Protein AF-A0A7Y1UJP7-F1 (afdb_monomer_lite)

Radius of gyration: 29.58 Å; chains: 1; bounding box: 79×71×106 Å

Structure (mmCIF, N/CA/C/O backbone):
data_AF-A0A7Y1UJP7-F1
#
_entry.id   AF-A0A7Y1UJP7-F1
#
loop_
_atom_site.group_PDB
_atom_site.id
_atom_site.type_symbol
_atom_site.label_atom_id
_atom_site.label_alt_id
_atom_site.label_comp_id
_atom_site.label_asym_id
_atom_site.label_entity_id
_atom_site.label_seq_id
_atom_site.pdbx_PDB_ins_code
_atom_site.Cartn_x
_atom_site.Cartn_y
_atom_site.Cartn_z
_atom_site.occupancy
_atom_site.B_iso_or_equiv
_atom_site.auth_seq_id
_atom_site.auth_comp_id
_atom_site.auth_asym_id
_atom_site.auth_atom_id
_atom_site.pdbx_PDB_model_num
ATOM 1 N N . MET A 1 1 ? -57.298 -20.482 87.457 1.00 47.44 1 MET A N 1
ATOM 2 C CA . MET A 1 1 ? -56.052 -20.797 86.712 1.00 47.44 1 MET A CA 1
ATOM 3 C C . MET A 1 1 ? -56.418 -21.289 85.312 1.00 47.44 1 MET A C 1
ATOM 5 O O . MET A 1 1 ? -57.372 -22.046 85.228 1.00 47.44 1 MET A O 1
ATOM 9 N N . LYS A 1 2 ? -55.629 -20.909 84.285 1.00 45.62 2 LYS A N 1
ATOM 10 C CA . LYS A 1 2 ? -55.732 -21.174 82.818 1.00 45.62 2 LYS A CA 1
ATOM 11 C C . LYS A 1 2 ? -56.451 -20.065 82.027 1.00 45.62 2 LYS A C 1
ATOM 13 O O . LYS A 1 2 ? -57.668 -20.029 81.979 1.00 45.62 2 LYS A O 1
ATOM 18 N N . ARG A 1 3 ? -55.748 -18.970 81.706 1.00 45.75 3 ARG A N 1
ATOM 19 C CA . ARG A 1 3 ? -54.824 -18.682 80.570 1.00 45.75 3 ARG A CA 1
ATOM 20 C C . ARG A 1 3 ? -55.548 -18.384 79.247 1.00 45.75 3 ARG A C 1
ATOM 22 O O . ARG A 1 3 ? -55.911 -19.281 78.500 1.00 45.75 3 ARG A O 1
ATOM 29 N N . LEU A 1 4 ? -55.660 -17.077 79.009 1.00 48.53 4 LEU A N 1
ATOM 30 C CA . LEU A 1 4 ? -55.876 -16.376 77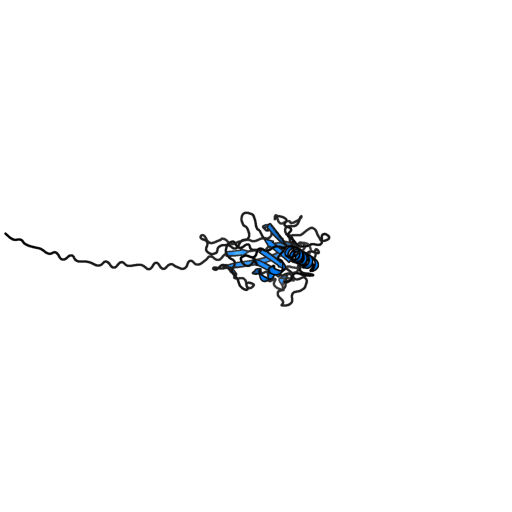.746 1.00 48.53 4 LEU A CA 1
ATOM 31 C C . LEU A 1 4 ? -54.774 -16.756 76.734 1.00 48.53 4 LEU A C 1
ATOM 33 O O . LEU A 1 4 ? -53.595 -16.726 77.094 1.00 48.53 4 LEU A O 1
ATOM 37 N N . VAL A 1 5 ? -55.130 -17.055 75.483 1.00 56.25 5 VAL A N 1
ATOM 38 C CA . VAL A 1 5 ? -54.179 -17.141 74.360 1.00 56.25 5 VAL A CA 1
ATOM 39 C C . VAL A 1 5 ? -54.688 -16.231 73.244 1.00 56.25 5 VAL A C 1
ATOM 41 O O . VAL A 1 5 ? -55.652 -16.555 72.559 1.00 56.25 5 VAL A O 1
ATOM 44 N N . LEU A 1 6 ? -54.046 -15.067 73.094 1.00 52.91 6 LEU A N 1
ATOM 45 C CA . LEU A 1 6 ? -54.154 -14.216 71.909 1.00 52.91 6 LEU A CA 1
ATOM 46 C C . LEU A 1 6 ? -53.260 -14.802 70.811 1.00 52.91 6 LEU A C 1
ATOM 48 O O . LEU A 1 6 ? -52.042 -14.843 70.973 1.00 52.91 6 LEU A O 1
ATOM 52 N N . SER A 1 7 ? -53.851 -15.190 69.683 1.00 63.91 7 SER A N 1
ATOM 53 C CA . SER A 1 7 ? -53.122 -15.452 68.440 1.00 63.91 7 SER A CA 1
ATOM 54 C C . SER A 1 7 ? -53.237 -14.220 67.541 1.00 63.91 7 SER A C 1
ATOM 56 O O . SER A 1 7 ? -54.323 -13.889 67.067 1.00 63.91 7 SER A O 1
ATOM 58 N N . ARG A 1 8 ? -52.127 -13.493 67.368 1.00 53.09 8 ARG A N 1
ATOM 59 C CA . ARG A 1 8 ? -51.998 -12.376 66.421 1.00 53.09 8 ARG A CA 1
ATOM 60 C C . ARG A 1 8 ? -51.698 -12.946 65.035 1.00 53.09 8 ARG A C 1
ATOM 62 O O . ARG A 1 8 ? -50.659 -13.574 64.849 1.00 53.09 8 ARG A O 1
ATOM 69 N N . ALA A 1 9 ? -52.579 -12.695 64.072 1.00 55.56 9 ALA A N 1
ATOM 70 C CA . ALA A 1 9 ? -52.302 -12.928 62.660 1.00 55.56 9 ALA A CA 1
ATOM 71 C C . ALA A 1 9 ? -51.263 -11.902 62.171 1.00 55.56 9 ALA A C 1
ATOM 73 O O . ALA A 1 9 ? -51.465 -10.695 62.298 1.00 55.56 9 ALA A O 1
ATOM 74 N N . ILE A 1 10 ? -50.128 -12.393 61.671 1.00 57.88 10 ILE A N 1
ATOM 75 C CA . ILE A 1 10 ? -49.069 -11.589 61.055 1.00 57.88 10 ILE A CA 1
ATOM 76 C C . ILE A 1 10 ? -49.454 -11.372 59.591 1.00 57.88 10 ILE A C 1
ATOM 78 O O . ILE A 1 10 ? -49.478 -12.313 58.799 1.00 57.88 10 ILE A O 1
ATOM 82 N N . ASP A 1 11 ? -49.768 -10.124 59.266 1.00 54.69 11 ASP A N 1
ATOM 83 C CA . ASP A 1 11 ? -50.143 -9.638 57.942 1.00 54.69 11 ASP A CA 1
ATOM 84 C C . ASP A 1 11 ? -48.894 -9.604 57.035 1.00 54.69 11 ASP A C 1
ATOM 86 O O . ASP A 1 11 ? -48.018 -8.747 57.175 1.00 54.69 11 ASP A O 1
ATOM 90 N N . ARG A 1 12 ? -48.751 -10.599 56.148 1.00 52.25 12 ARG A N 1
ATOM 91 C CA . ARG A 1 12 ? -47.638 -10.700 55.187 1.00 52.25 12 ARG A CA 1
ATOM 92 C C . ARG A 1 12 ? -47.948 -9.850 53.957 1.00 52.25 12 ARG A C 1
ATOM 94 O O . ARG A 1 12 ? -48.442 -10.350 52.952 1.00 52.25 12 ARG A O 1
ATOM 101 N N . ARG A 1 13 ? -47.636 -8.556 54.029 1.00 54.50 13 ARG A N 1
ATOM 102 C CA . ARG A 1 13 ? -47.626 -7.675 52.854 1.00 54.50 13 ARG A CA 1
ATOM 103 C C . ARG A 1 13 ? -46.445 -8.051 51.955 1.00 54.50 13 ARG A C 1
ATOM 105 O O . ARG A 1 13 ? -45.301 -7.718 52.252 1.00 54.50 13 ARG A O 1
ATOM 112 N N . CYS A 1 14 ? -46.729 -8.778 50.877 1.00 50.34 14 CYS A N 1
ATOM 113 C CA . CYS A 1 14 ? -45.799 -9.021 49.779 1.00 50.34 14 CYS A CA 1
ATOM 114 C C . CYS A 1 14 ? -45.450 -7.687 49.100 1.00 50.34 14 CYS A C 1
ATOM 116 O O . CYS A 1 14 ? -46.285 -7.099 48.419 1.00 50.34 14 CYS A O 1
ATOM 118 N N . LEU A 1 15 ? -44.221 -7.210 49.298 1.00 55.16 15 LEU A N 1
ATOM 119 C CA . LEU A 1 15 ? -43.614 -6.164 48.475 1.00 55.16 15 LEU A CA 1
ATOM 120 C C . LEU A 1 15 ? -43.290 -6.765 47.095 1.00 55.16 15 LEU A C 1
ATOM 122 O O . LEU A 1 15 ? -42.521 -7.727 47.043 1.00 55.16 15 LEU A O 1
ATOM 126 N N . PRO A 1 16 ? -43.844 -6.249 45.984 1.00 56.53 16 PRO A N 1
ATOM 127 C CA . PRO A 1 16 ? -43.398 -6.646 44.659 1.00 56.53 16 PRO A CA 1
ATOM 128 C C . PRO A 1 16 ? -42.015 -6.032 44.419 1.00 56.53 16 PRO A C 1
ATOM 130 O O . PRO A 1 16 ? -41.865 -4.812 44.355 1.00 56.53 16 PRO A O 1
ATOM 133 N N . LEU A 1 17 ? -40.993 -6.885 44.325 1.00 55.03 17 LEU A N 1
ATOM 134 C CA . LEU A 1 17 ? -39.671 -6.504 43.838 1.00 55.03 17 LEU A CA 1
ATOM 135 C C . LEU A 1 17 ? -39.835 -6.093 42.368 1.00 55.03 17 LEU A C 1
ATOM 137 O O . LEU A 1 17 ? -39.998 -6.938 41.489 1.00 55.03 17 LEU A O 1
ATOM 141 N N . LEU A 1 18 ? -39.865 -4.787 42.115 1.00 54.28 18 LEU A N 1
ATOM 142 C CA . LEU A 1 18 ? -39.879 -4.225 40.773 1.00 54.28 18 LEU A CA 1
ATOM 143 C C . LEU A 1 18 ? -38.471 -4.417 40.185 1.00 54.28 18 LEU A C 1
ATOM 145 O O . LEU A 1 18 ? -37.574 -3.609 40.413 1.00 54.28 18 LEU A O 1
ATOM 149 N N . ALA A 1 19 ? -38.246 -5.535 39.497 1.00 56.66 19 ALA A N 1
ATOM 150 C CA . ALA A 1 19 ? -37.040 -5.736 38.707 1.00 56.66 19 ALA A CA 1
ATOM 151 C C . ALA A 1 19 ? -37.122 -4.807 37.488 1.00 56.66 19 ALA A C 1
ATOM 153 O O . ALA A 1 19 ? -37.849 -5.097 36.541 1.00 56.66 19 ALA A O 1
ATOM 154 N N . LEU A 1 20 ? -36.428 -3.665 37.532 1.00 57.72 20 LEU A N 1
ATOM 155 C CA . LEU A 1 20 ? -36.172 -2.880 36.327 1.00 57.72 20 LEU A CA 1
ATOM 156 C C . LEU A 1 20 ? -35.289 -3.733 35.403 1.00 57.72 20 LEU A C 1
ATOM 158 O O . LEU A 1 20 ? -34.167 -4.058 35.801 1.00 57.72 20 LEU A O 1
ATOM 162 N N . PRO A 1 21 ? -35.740 -4.095 34.190 1.00 61.66 21 PRO A N 1
ATOM 163 C CA . PRO A 1 21 ? -34.826 -4.604 33.188 1.00 61.66 21 PRO A CA 1
ATOM 164 C C . PRO A 1 21 ? -33.897 -3.447 32.822 1.00 61.66 21 PRO A C 1
ATOM 166 O O . PRO A 1 21 ? -34.318 -2.462 32.216 1.00 61.66 21 PRO A O 1
ATOM 169 N N . LEU A 1 22 ? -32.638 -3.537 33.250 1.00 58.62 22 LEU A N 1
ATOM 170 C CA . LEU A 1 22 ? -31.572 -2.706 32.715 1.00 58.62 22 LEU A CA 1
ATOM 171 C C . LEU A 1 22 ? -31.491 -3.060 31.224 1.00 58.62 22 LEU A C 1
ATOM 173 O O . LEU A 1 22 ? -30.965 -4.114 30.865 1.00 58.62 22 LEU A O 1
ATOM 177 N N . LEU A 1 23 ? -32.096 -2.243 30.359 1.00 57.31 23 LEU A N 1
ATOM 178 C CA . LEU A 1 23 ? -31.841 -2.327 28.928 1.00 57.31 23 LEU A CA 1
ATOM 179 C C . LEU A 1 23 ? -30.369 -1.969 28.739 1.00 57.31 23 LEU A C 1
ATOM 181 O O . LEU A 1 23 ? -29.998 -0.798 28.798 1.00 57.31 23 LEU A O 1
ATOM 185 N N . ALA A 1 24 ? -29.530 -2.987 28.567 1.00 61.16 24 ALA A N 1
ATOM 186 C CA . ALA A 1 24 ? -28.207 -2.806 28.007 1.00 61.16 24 ALA A CA 1
ATOM 187 C C . ALA A 1 24 ? -28.417 -2.271 26.588 1.00 61.16 24 ALA A C 1
ATOM 189 O O . ALA A 1 24 ? -28.829 -3.012 25.694 1.00 61.16 24 ALA A O 1
ATOM 190 N N . ALA A 1 25 ? -28.229 -0.964 26.405 1.00 58.31 25 ALA A N 1
ATOM 191 C CA . ALA A 1 25 ? -28.081 -0.418 25.069 1.00 58.31 25 ALA A CA 1
ATOM 192 C C . ALA A 1 25 ? -26.882 -1.134 24.423 1.00 58.31 25 ALA A C 1
ATOM 194 O O . ALA A 1 25 ? -25.867 -1.315 25.108 1.00 58.31 25 ALA A O 1
ATOM 195 N N . PRO A 1 26 ? -26.990 -1.594 23.165 1.00 60.97 26 PRO A N 1
ATOM 196 C CA . PRO A 1 26 ? -25.829 -2.116 22.465 1.00 60.97 26 PRO A CA 1
ATOM 197 C C . PRO A 1 26 ? -24.759 -1.023 22.472 1.00 60.97 26 PRO A C 1
ATOM 199 O O . PRO A 1 26 ? -25.057 0.137 22.183 1.00 60.97 26 PRO A O 1
ATOM 202 N N . ALA A 1 27 ? -23.539 -1.377 22.872 1.00 60.69 27 ALA A N 1
ATOM 203 C CA . ALA A 1 27 ? -22.402 -0.495 22.673 1.00 60.69 27 ALA A CA 1
ATOM 204 C C . ALA A 1 27 ? -22.264 -0.307 21.158 1.00 60.69 27 ALA A C 1
ATOM 206 O O . ALA A 1 27 ? -21.986 -1.273 20.455 1.00 60.69 27 ALA A O 1
ATOM 207 N N . SER A 1 28 ? -22.562 0.890 20.653 1.00 71.00 28 SER A N 1
ATOM 208 C CA . SER A 1 28 ? -22.239 1.244 19.273 1.00 71.00 28 SER A CA 1
ATOM 209 C C . SER A 1 28 ? -20.729 1.422 19.190 1.00 71.00 28 SER A C 1
ATOM 211 O O . SER A 1 28 ? -20.188 2.202 19.983 1.00 71.00 28 SER A O 1
ATOM 213 N N . GLY A 1 29 ? -20.058 0.721 18.276 1.00 77.56 29 GLY A N 1
ATOM 214 C CA . GLY A 1 29 ? -18.658 1.008 17.988 1.00 77.56 29 GLY A CA 1
ATOM 215 C C . GLY A 1 29 ? -18.496 2.435 17.466 1.00 77.56 29 GLY A C 1
ATOM 216 O O . GLY A 1 29 ? -19.428 3.040 16.926 1.00 77.56 29 GLY A O 1
ATOM 217 N N . ALA A 1 30 ? -17.319 3.000 17.694 1.00 88.69 30 ALA A N 1
ATOM 218 C CA . ALA A 1 30 ? -16.910 4.259 17.102 1.00 88.69 30 ALA A CA 1
ATOM 219 C C . ALA A 1 30 ? -16.557 4.063 15.623 1.00 88.69 30 ALA A C 1
ATOM 221 O O . ALA A 1 30 ? -16.183 2.976 15.197 1.00 88.69 30 ALA A O 1
ATOM 222 N N . THR A 1 31 ? -16.631 5.136 14.851 1.00 92.12 31 THR A N 1
ATOM 223 C CA . THR A 1 31 ? -16.069 5.198 13.501 1.00 92.12 31 THR A CA 1
ATOM 224 C C . THR A 1 31 ? -14.799 6.038 13.540 1.00 92.12 31 THR A C 1
ATOM 226 O O . THR A 1 31 ? -14.717 6.982 14.331 1.00 92.12 31 THR A O 1
ATOM 229 N N . VAL A 1 32 ? -13.813 5.712 12.709 1.00 94.44 32 VAL A N 1
ATOM 230 C CA . VAL A 1 32 ? -12.530 6.427 12.670 1.00 94.44 32 VAL A CA 1
ATOM 231 C C . VAL A 1 32 ? -12.201 6.819 11.241 1.00 94.44 32 VAL A C 1
ATOM 233 O O . VAL A 1 32 ? -12.072 5.951 10.389 1.00 94.44 32 VAL A O 1
ATOM 236 N N . GLU A 1 33 ? -12.032 8.111 10.994 1.00 94.56 33 GLU A N 1
ATOM 237 C CA . GLU A 1 33 ? -11.523 8.631 9.723 1.00 94.56 33 GLU A CA 1
ATOM 238 C C . GLU A 1 33 ? -10.015 8.372 9.610 1.00 94.56 33 GLU A C 1
ATOM 240 O O . GLU A 1 33 ? -9.266 8.563 10.579 1.00 94.56 33 GLU A O 1
ATOM 245 N N . ILE A 1 34 ? -9.590 7.890 8.445 1.00 93.94 34 ILE A N 1
ATOM 246 C CA . ILE A 1 34 ? -8.194 7.633 8.107 1.00 93.94 34 ILE A CA 1
ATOM 247 C C . ILE A 1 34 ? -7.866 8.428 6.847 1.00 93.94 34 ILE A C 1
ATOM 249 O O . ILE A 1 34 ? -8.310 8.079 5.753 1.00 93.94 34 ILE A O 1
ATOM 253 N N . ASP A 1 35 ? -7.046 9.457 7.020 1.00 90.88 35 ASP A N 1
ATOM 254 C CA . ASP A 1 35 ? -6.456 10.240 5.943 1.00 90.88 35 ASP A CA 1
ATOM 255 C C . ASP A 1 35 ? -5.087 9.648 5.610 1.00 90.88 35 ASP A C 1
ATOM 257 O O . ASP A 1 35 ? -4.242 9.513 6.490 1.00 90.88 35 ASP A O 1
ATOM 261 N N . TRP A 1 36 ? -4.845 9.263 4.360 1.00 86.62 36 TRP A N 1
ATOM 262 C CA . TRP A 1 36 ? -3.570 8.649 3.937 1.00 86.62 36 TRP A CA 1
ATOM 263 C C . TRP A 1 36 ? -3.002 9.266 2.655 1.00 86.62 36 TRP A C 1
ATOM 265 O O . TRP A 1 36 ? -2.045 8.767 2.055 1.00 86.62 36 TRP A O 1
ATOM 275 N N . GLY A 1 37 ? -3.614 10.369 2.226 1.00 72.88 37 GLY A N 1
ATOM 276 C CA . GLY A 1 37 ? -3.116 11.185 1.138 1.00 72.88 37 GLY A CA 1
ATOM 277 C C . GLY A 1 37 ? -1.717 11.724 1.409 1.00 72.88 37 GLY A C 1
ATOM 278 O O . GLY A 1 37 ? -1.327 11.945 2.545 1.00 72.88 37 GLY A O 1
ATOM 279 N N . THR A 1 38 ? -0.951 11.990 0.358 1.00 70.81 38 THR A N 1
ATOM 280 C CA . THR A 1 38 ? 0.305 12.723 0.486 1.00 70.81 38 THR A CA 1
ATOM 281 C C . THR A 1 38 ? 0.506 13.676 -0.679 1.00 70.81 38 THR A C 1
ATOM 283 O O . THR A 1 38 ? 0.159 13.375 -1.821 1.00 70.81 38 THR A O 1
ATOM 286 N N . SER A 1 39 ? 1.067 14.850 -0.387 1.00 67.25 39 SER A N 1
ATOM 287 C CA . SER A 1 39 ? 1.524 15.808 -1.392 1.00 67.25 39 SER A CA 1
ATOM 288 C C . SER A 1 39 ? 3.008 15.608 -1.682 1.00 67.25 39 SER A C 1
ATOM 290 O O . SER A 1 39 ? 3.827 15.585 -0.763 1.00 67.25 39 SER A O 1
ATOM 292 N N . PHE A 1 40 ? 3.371 15.534 -2.954 1.00 66.56 40 PHE A N 1
ATOM 293 C CA . PHE A 1 40 ? 4.732 15.313 -3.423 1.00 66.56 40 PHE A CA 1
ATOM 294 C C . PHE A 1 40 ? 4.975 16.028 -4.752 1.00 66.56 40 PHE A C 1
ATOM 296 O O . PHE A 1 40 ? 4.071 16.525 -5.413 1.00 66.56 40 PHE A O 1
ATOM 303 N N . VAL A 1 41 ? 6.236 16.084 -5.164 1.00 64.12 41 VAL A N 1
ATOM 304 C CA . VAL A 1 41 ? 6.590 16.528 -6.516 1.00 64.12 41 VAL A CA 1
ATOM 305 C C . VAL A 1 41 ? 6.550 15.302 -7.424 1.00 64.12 41 VAL A C 1
ATOM 307 O O . VAL A 1 41 ? 7.259 14.331 -7.150 1.00 64.12 41 VAL A O 1
ATOM 310 N N . LEU A 1 42 ? 5.729 15.334 -8.479 1.00 63.72 42 LEU A N 1
ATOM 311 C CA . LEU A 1 42 ? 5.487 14.196 -9.387 1.00 63.72 42 LEU A CA 1
ATOM 312 C C . LEU A 1 42 ? 6.761 13.567 -9.926 1.00 63.72 42 LEU A C 1
ATOM 314 O O . LEU A 1 42 ? 6.902 12.350 -9.958 1.00 63.72 42 LEU A O 1
ATOM 318 N N . GLU A 1 43 ? 7.717 14.416 -10.293 1.00 68.81 43 GLU A N 1
ATOM 319 C CA . GLU A 1 43 ? 9.001 14.021 -10.875 1.00 68.81 43 GLU A CA 1
ATOM 320 C C . GLU A 1 43 ? 9.847 13.145 -9.939 1.00 68.81 43 GLU A C 1
ATOM 322 O O . GLU A 1 43 ? 10.868 12.602 -10.349 1.00 68.81 43 GLU A O 1
ATOM 327 N N . ARG A 1 44 ? 9.431 13.007 -8.675 1.00 76.50 44 ARG A N 1
ATOM 328 C CA . ARG A 1 44 ? 10.117 12.248 -7.629 1.00 76.50 44 ARG A CA 1
ATOM 329 C C . ARG A 1 44 ? 9.336 11.006 -7.197 1.00 76.50 44 ARG A C 1
ATOM 331 O O . ARG A 1 44 ? 9.774 10.315 -6.281 1.00 76.50 44 ARG A O 1
ATOM 338 N N . VAL A 1 45 ? 8.204 10.711 -7.834 1.00 83.19 45 VAL A N 1
ATOM 339 C CA . VAL A 1 45 ? 7.480 9.442 -7.703 1.00 83.19 45 VAL A CA 1
ATOM 340 C C . VAL A 1 45 ? 7.701 8.660 -8.989 1.00 83.19 45 VAL A C 1
ATOM 342 O O . VAL A 1 45 ? 7.043 8.875 -10.007 1.00 83.19 45 VAL A O 1
ATOM 345 N N . ILE A 1 46 ? 8.722 7.809 -8.949 1.00 85.50 46 ILE A N 1
ATOM 346 C CA . ILE A 1 46 ? 9.356 7.258 -10.145 1.00 85.50 46 ILE A CA 1
ATOM 347 C C . ILE A 1 46 ? 9.309 5.735 -10.187 1.00 85.50 46 ILE A C 1
ATOM 349 O O . ILE A 1 46 ? 9.195 5.046 -9.172 1.00 85.50 46 ILE A O 1
ATOM 353 N N . GLN A 1 47 ? 9.455 5.211 -11.393 1.00 89.25 47 GLN A N 1
ATOM 354 C CA . GLN A 1 47 ? 9.627 3.802 -11.667 1.00 89.25 47 GLN A CA 1
ATOM 355 C C . GLN A 1 47 ? 11.082 3.363 -11.450 1.00 89.25 47 GLN A C 1
ATOM 357 O O . GLN A 1 47 ? 11.987 4.180 -11.220 1.00 89.25 47 GLN A O 1
ATOM 362 N N . SER A 1 48 ? 11.342 2.058 -11.558 1.00 87.81 48 SER A N 1
ATOM 363 C CA . SER A 1 48 ? 12.695 1.513 -11.412 1.00 87.81 48 SER A CA 1
ATOM 364 C C . SER A 1 48 ? 1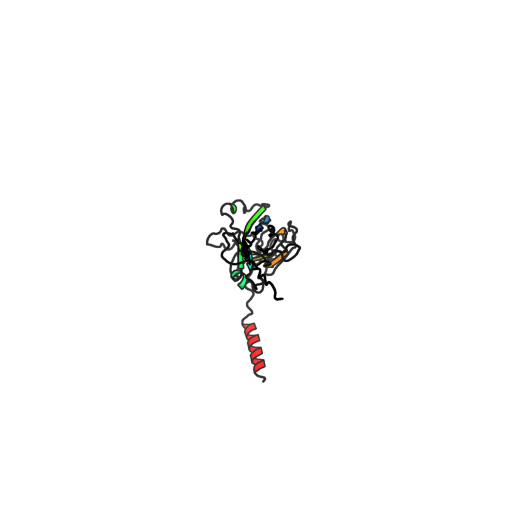3.701 2.064 -12.433 1.00 87.81 48 SER A C 1
ATOM 366 O O . SER A 1 48 ? 14.891 2.119 -12.114 1.00 87.81 48 SER A O 1
ATOM 368 N N . ASP A 1 49 ? 13.246 2.528 -13.600 1.00 85.56 49 ASP A N 1
ATOM 369 C CA . ASP A 1 49 ? 14.053 3.133 -14.670 1.00 85.56 49 ASP A CA 1
ATOM 370 C C . ASP A 1 49 ? 14.182 4.667 -14.574 1.00 85.56 49 ASP A C 1
ATOM 372 O O . ASP A 1 49 ? 14.930 5.277 -15.339 1.00 85.56 49 ASP A O 1
ATOM 376 N N . GLY A 1 50 ? 13.492 5.298 -13.617 1.00 82.88 50 GLY A N 1
ATOM 377 C CA . GLY A 1 50 ? 13.492 6.749 -13.438 1.00 82.88 50 GLY A CA 1
ATOM 378 C C . GLY A 1 50 ? 12.377 7.512 -14.139 1.00 82.88 50 GLY A C 1
ATOM 379 O O . GLY A 1 50 ? 12.301 8.727 -13.971 1.00 82.88 50 GLY A O 1
ATOM 380 N N . SER A 1 51 ? 11.531 6.844 -14.921 1.00 83.69 51 SER A N 1
ATOM 381 C CA . SER A 1 51 ? 10.331 7.468 -15.479 1.00 83.69 51 SER A CA 1
ATOM 382 C C . SER A 1 51 ? 9.313 7.774 -14.377 1.00 83.69 51 SER A C 1
ATOM 384 O O . SER A 1 51 ? 9.313 7.129 -13.334 1.00 83.69 51 SER A O 1
ATOM 386 N N . ALA A 1 52 ? 8.448 8.767 -14.575 1.00 82.12 52 ALA A N 1
ATOM 387 C CA . ALA A 1 52 ? 7.375 9.041 -13.622 1.00 82.12 52 ALA A CA 1
ATOM 388 C C . ALA A 1 52 ? 6.342 7.898 -13.618 1.00 82.12 52 ALA A C 1
ATOM 390 O O . ALA A 1 52 ? 6.100 7.251 -14.642 1.00 82.12 52 ALA A O 1
ATOM 391 N N . ILE A 1 53 ? 5.727 7.658 -12.464 1.00 81.81 53 ILE A N 1
ATOM 392 C CA . ILE A 1 53 ? 4.542 6.800 -12.349 1.00 81.81 53 ILE A CA 1
ATOM 393 C C . ILE A 1 53 ? 3.338 7.539 -12.939 1.00 81.81 53 ILE A C 1
ATOM 395 O O . ILE A 1 53 ? 3.188 8.732 -12.709 1.00 81.81 53 ILE A O 1
ATOM 399 N N . THR A 1 54 ? 2.464 6.846 -13.666 1.00 81.25 54 THR A N 1
ATOM 400 C CA . THR A 1 54 ? 1.155 7.375 -14.080 1.00 81.25 54 THR A CA 1
ATOM 401 C C . THR A 1 54 ? 0.067 6.642 -13.291 1.00 81.25 54 THR A C 1
ATOM 403 O O . THR A 1 54 ? 0.117 5.416 -13.250 1.00 81.25 54 THR A O 1
ATOM 406 N N . PRO A 1 55 ? -0.885 7.314 -12.622 1.00 79.50 55 PRO A N 1
ATOM 407 C CA . PRO A 1 55 ? -1.981 6.639 -11.938 1.00 79.50 55 PRO A CA 1
ATOM 408 C C . PRO A 1 55 ? -2.892 5.927 -12.931 1.00 79.50 55 PRO A C 1
ATOM 410 O O . PRO A 1 55 ? -3.041 6.358 -14.071 1.00 79.50 55 PRO A O 1
ATOM 413 N N . TYR A 1 56 ? -3.500 4.844 -12.476 1.00 81.88 56 TYR A N 1
ATOM 414 C CA . TYR A 1 56 ? -4.564 4.157 -13.192 1.00 81.88 56 TYR A CA 1
ATOM 415 C C . TYR A 1 56 ? -5.835 5.023 -13.226 1.00 81.88 56 TYR A C 1
ATOM 417 O O . TYR A 1 56 ? -6.223 5.585 -12.202 1.00 81.88 56 TYR A O 1
ATOM 425 N N . ASP A 1 57 ? -6.457 5.141 -14.401 1.00 74.19 57 ASP A N 1
ATOM 426 C CA . ASP A 1 57 ? -7.616 6.011 -14.667 1.00 74.19 57 ASP A CA 1
ATOM 427 C C . ASP A 1 57 ? -8.973 5.357 -14.342 1.00 74.19 57 ASP A C 1
ATOM 429 O O . ASP A 1 57 ? -10.015 6.012 -14.384 1.00 74.19 57 ASP A O 1
ATOM 433 N N . GLY A 1 58 ? -8.968 4.071 -13.985 1.00 71.94 58 GLY A N 1
ATOM 434 C CA . GLY A 1 58 ? -10.174 3.317 -13.657 1.00 71.94 58 GLY A CA 1
ATOM 435 C C . GLY A 1 58 ? -10.879 2.669 -14.853 1.00 71.94 58 GLY A C 1
ATOM 436 O O . GLY A 1 58 ? -11.927 2.059 -14.640 1.00 71.94 58 GLY A O 1
ATOM 437 N N . ASP A 1 59 ? -10.349 2.746 -16.083 1.00 69.44 59 ASP A N 1
ATOM 438 C CA . ASP A 1 59 ? -10.902 2.001 -17.227 1.00 69.44 59 ASP A CA 1
ATOM 439 C C . ASP A 1 59 ? -10.533 0.510 -17.147 1.00 69.44 59 ASP A C 1
ATOM 441 O O . ASP A 1 59 ? -9.458 0.137 -16.687 1.00 69.44 59 ASP A O 1
ATOM 445 N N . ASP A 1 60 ? -11.377 -0.384 -17.665 1.00 65.50 60 ASP A N 1
ATOM 446 C CA . ASP A 1 60 ? -11.211 -1.849 -17.623 1.00 65.50 60 ASP A CA 1
ATOM 447 C C . ASP A 1 60 ? -9.893 -2.351 -18.269 1.00 65.50 60 ASP A C 1
ATOM 449 O O . ASP A 1 60 ? -9.567 -3.543 -18.208 1.00 65.50 60 ASP A O 1
ATOM 453 N N . THR A 1 61 ? -9.117 -1.464 -18.904 1.00 72.38 61 THR A N 1
ATOM 454 C CA . THR A 1 61 ? -7.838 -1.769 -19.545 1.00 72.38 61 THR A CA 1
ATOM 455 C C . THR A 1 61 ? -6.673 -1.133 -18.796 1.00 72.38 61 THR A C 1
ATOM 457 O O . THR A 1 61 ? -6.391 0.044 -18.950 1.00 72.38 61 THR A O 1
ATOM 460 N N . TRP A 1 62 ? -5.914 -1.952 -18.070 1.00 72.12 62 TRP A N 1
ATOM 461 C CA . TRP A 1 62 ? -4.686 -1.512 -17.414 1.00 72.12 62 TRP A CA 1
ATOM 462 C C . TRP A 1 62 ? -3.561 -1.256 -18.429 1.00 72.12 62 TRP A C 1
ATOM 464 O O . TRP A 1 62 ? -3.018 -2.193 -19.034 1.00 72.12 62 TRP A O 1
ATOM 474 N N . GLY A 1 63 ? -3.188 0.007 -18.616 1.00 75.44 63 GLY A N 1
ATOM 475 C CA . GLY A 1 63 ? -2.005 0.404 -19.364 1.00 75.44 63 GLY A CA 1
ATOM 476 C C . GLY A 1 63 ? -0.717 -0.111 -18.714 1.00 75.44 63 GLY A C 1
ATOM 477 O O . GLY A 1 63 ? -0.590 -0.207 -17.498 1.00 75.44 63 GLY A O 1
ATOM 478 N N . ALA A 1 64 ? 0.300 -0.425 -19.524 1.00 70.56 64 ALA A N 1
ATOM 479 C CA . ALA A 1 64 ? 1.557 -0.999 -19.021 1.00 70.56 64 ALA A CA 1
ATOM 480 C C . ALA A 1 64 ? 2.339 -0.081 -18.052 1.00 70.56 64 ALA A C 1
ATOM 482 O O . ALA A 1 64 ? 3.203 -0.577 -17.326 1.00 70.56 64 ALA A O 1
ATOM 483 N N . ASN A 1 65 ? 2.036 1.221 -18.056 1.00 75.25 65 ASN A N 1
ATOM 484 C CA . ASN A 1 65 ? 2.696 2.257 -17.256 1.00 75.25 65 ASN A CA 1
ATOM 485 C C . ASN A 1 65 ? 1.746 2.921 -16.245 1.00 75.25 65 ASN A C 1
ATOM 487 O O . ASN A 1 65 ? 2.111 3.925 -15.638 1.00 75.25 65 ASN A O 1
ATOM 491 N N . GLU A 1 66 ? 0.535 2.390 -16.095 1.00 86.50 66 GLU A N 1
ATOM 492 C CA . GLU A 1 66 ? -0.452 2.881 -15.138 1.00 86.50 66 GLU A CA 1
ATOM 493 C C . GLU A 1 66 ? -0.312 2.133 -13.819 1.00 86.50 66 GLU A C 1
ATOM 495 O O . GLU A 1 66 ? -0.022 0.939 -13.804 1.00 86.50 66 GLU A O 1
ATOM 500 N N . PHE A 1 67 ? -0.529 2.810 -12.700 1.00 88.81 67 PHE A N 1
ATOM 501 C CA . PHE A 1 67 ? -0.331 2.251 -11.374 1.00 88.81 67 PHE A CA 1
ATOM 502 C C . PHE A 1 67 ? -1.582 2.415 -10.523 1.00 88.81 67 PHE A C 1
ATOM 504 O O . PHE A 1 67 ? -2.104 3.517 -10.359 1.00 88.81 67 PHE A O 1
ATOM 511 N N . LYS A 1 68 ? -2.017 1.308 -9.924 1.00 89.62 68 LYS A N 1
ATOM 512 C CA . LYS A 1 68 ? -2.987 1.324 -8.831 1.00 89.62 68 LYS A CA 1
ATOM 513 C C . LYS A 1 68 ? -2.276 1.776 -7.568 1.00 89.62 68 LYS A C 1
ATOM 515 O O . LYS A 1 68 ? -1.173 1.296 -7.300 1.00 89.62 68 LYS A O 1
ATOM 520 N N . ILE A 1 69 ? -2.904 2.672 -6.815 1.00 90.19 69 ILE A N 1
ATOM 521 C CA . ILE A 1 69 ? -2.417 3.162 -5.526 1.00 90.19 69 ILE A CA 1
ATOM 522 C C . ILE A 1 69 ? -3.515 2.867 -4.509 1.00 90.19 69 ILE A C 1
ATOM 524 O O . ILE A 1 69 ? -4.596 3.450 -4.564 1.00 90.19 69 ILE A O 1
ATOM 528 N N . GLU A 1 70 ? -3.242 1.931 -3.610 1.00 92.94 70 GLU A N 1
ATOM 529 C CA . GLU A 1 70 ? -4.233 1.400 -2.677 1.00 92.94 70 GLU A CA 1
ATOM 530 C C . GLU A 1 70 ? -3.689 1.442 -1.247 1.00 92.94 70 GLU A C 1
ATOM 532 O O . GLU A 1 70 ? -2.530 1.094 -1.004 1.00 92.94 70 GLU A O 1
ATOM 537 N N . LEU A 1 71 ? -4.545 1.807 -0.297 1.00 95.12 71 LEU A N 1
ATOM 538 C CA . LEU A 1 71 ? -4.343 1.596 1.130 1.00 95.12 71 LEU A CA 1
ATOM 539 C C . LEU A 1 71 ? -5.039 0.300 1.538 1.00 95.12 71 LEU A C 1
ATOM 541 O O . LEU A 1 71 ? -6.174 0.025 1.150 1.00 95.12 71 LEU A O 1
ATOM 545 N N . GLY A 1 72 ? -4.388 -0.496 2.374 1.00 96.56 72 GLY A N 1
ATOM 546 C CA . GLY A 1 72 ? -4.982 -1.748 2.815 1.00 96.56 72 GLY A CA 1
ATOM 547 C C . GLY A 1 72 ? -4.147 -2.497 3.831 1.00 96.56 72 GLY A C 1
ATOM 548 O O . GLY A 1 72 ? -3.251 -1.944 4.467 1.00 96.56 72 GLY A O 1
ATOM 549 N N . ALA A 1 73 ? -4.456 -3.779 3.977 1.00 97.81 73 ALA A N 1
ATOM 550 C CA . ALA A 1 73 ? -3.679 -4.722 4.767 1.00 97.81 73 ALA A CA 1
ATOM 551 C C . ALA A 1 73 ? -3.619 -6.081 4.077 1.00 97.81 73 ALA A C 1
ATOM 553 O O . ALA A 1 73 ? -4.423 -6.403 3.204 1.00 97.81 73 ALA A O 1
ATOM 554 N N . PHE A 1 74 ? -2.682 -6.910 4.521 1.00 97.69 74 PHE A N 1
ATOM 555 C CA . PHE A 1 74 ? -2.689 -8.319 4.162 1.00 97.69 74 PHE A CA 1
ATOM 556 C C . PHE A 1 74 ? -3.618 -9.117 5.074 1.00 97.69 74 PHE A C 1
ATOM 558 O O . PHE A 1 74 ? -3.812 -8.788 6.247 1.00 97.69 74 PHE A O 1
ATOM 565 N N . ALA A 1 75 ? -4.165 -10.203 4.530 1.00 95.94 75 ALA A N 1
ATOM 566 C CA . ALA A 1 75 ? -4.984 -11.153 5.261 1.00 95.94 75 ALA A CA 1
ATOM 567 C C . ALA A 1 75 ? -4.299 -11.623 6.556 1.00 95.94 75 ALA A C 1
ATOM 569 O O . ALA A 1 75 ? -3.079 -11.789 6.632 1.00 95.94 75 ALA A O 1
ATOM 570 N N . VAL A 1 76 ? -5.104 -11.885 7.587 1.00 93.62 76 VAL A N 1
ATOM 571 C CA . VAL A 1 76 ? -4.608 -12.297 8.907 1.00 93.62 76 VAL A CA 1
ATOM 572 C C . VAL A 1 76 ? -3.676 -13.509 8.796 1.00 93.62 76 VAL A C 1
ATOM 574 O O . VAL A 1 76 ? -4.048 -14.553 8.264 1.00 93.62 76 VAL A O 1
ATOM 577 N N . GLY A 1 77 ? -2.473 -13.378 9.361 1.00 94.06 77 GLY A N 1
ATOM 578 C CA . GLY A 1 77 ? -1.439 -14.416 9.335 1.00 94.06 77 GLY A CA 1
ATOM 579 C C . GLY A 1 77 ? -0.513 -14.362 8.117 1.00 94.06 77 GLY A C 1
ATOM 580 O O . GLY A 1 77 ? 0.433 -15.147 8.058 1.00 94.06 77 GLY A O 1
ATOM 581 N N . PHE A 1 78 ? -0.739 -13.436 7.183 1.00 96.94 78 PHE A N 1
ATOM 582 C CA . PHE A 1 78 ? 0.164 -13.161 6.075 1.00 96.94 78 PHE A CA 1
ATOM 583 C C . PHE A 1 78 ? 1.060 -11.962 6.405 1.00 96.94 78 PHE A C 1
ATOM 585 O O . PHE A 1 78 ? 0.580 -10.852 6.618 1.00 96.94 78 PHE A O 1
ATOM 592 N N . THR A 1 79 ? 2.374 -12.180 6.432 1.00 96.38 79 THR A N 1
ATOM 593 C CA . THR A 1 79 ? 3.363 -11.100 6.545 1.00 96.38 79 THR A CA 1
ATOM 594 C C . THR A 1 79 ? 4.024 -10.905 5.182 1.00 96.38 79 THR A C 1
ATOM 596 O O . THR A 1 79 ? 4.622 -11.862 4.670 1.00 96.38 79 THR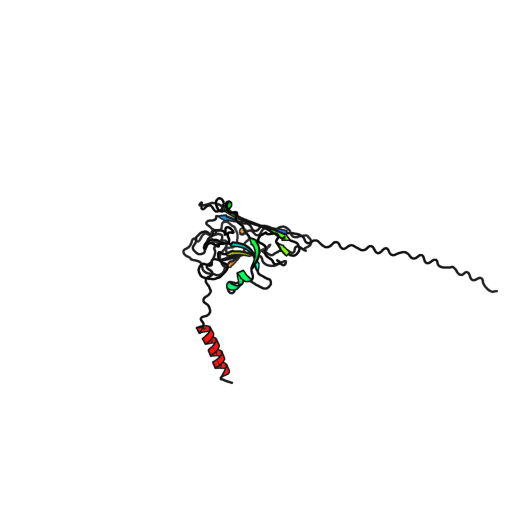 A O 1
ATOM 599 N N . PRO A 1 80 ? 3.925 -9.712 4.571 1.00 96.44 80 PRO A N 1
ATOM 600 C CA . PRO A 1 80 ? 4.529 -9.470 3.271 1.00 96.44 80 PRO A CA 1
ATOM 601 C C . PRO A 1 80 ? 6.053 -9.506 3.381 1.00 96.44 80 PRO A C 1
ATOM 603 O O . PRO A 1 80 ? 6.663 -8.868 4.235 1.00 96.44 80 PRO A O 1
ATOM 606 N N . THR A 1 81 ? 6.682 -10.271 2.499 1.00 94.00 81 THR A N 1
ATOM 607 C CA . THR A 1 81 ? 8.133 -10.329 2.334 1.00 94.00 81 THR A CA 1
ATOM 608 C C . THR A 1 81 ? 8.470 -10.425 0.852 1.00 94.00 81 THR A C 1
ATOM 610 O O . THR A 1 81 ? 7.664 -10.838 0.025 1.00 94.00 81 THR A O 1
ATOM 613 N N . VAL A 1 82 ? 9.709 -10.118 0.491 1.00 90.12 82 VAL A N 1
ATOM 614 C CA . VAL A 1 82 ? 10.179 -10.268 -0.897 1.00 90.12 82 VAL A CA 1
ATOM 615 C C . VAL A 1 82 ? 10.101 -11.732 -1.366 1.00 90.12 82 VAL A C 1
ATOM 617 O O . VAL A 1 82 ? 9.968 -12.006 -2.554 1.00 90.12 82 VAL A O 1
ATOM 620 N N . ALA A 1 83 ? 10.167 -12.691 -0.437 1.00 90.12 83 ALA A N 1
ATOM 621 C CA . ALA A 1 83 ? 10.136 -14.118 -0.743 1.00 90.12 83 ALA A CA 1
ATOM 622 C C . ALA A 1 83 ? 8.739 -14.649 -1.111 1.00 90.12 83 ALA A C 1
ATOM 624 O O . ALA A 1 83 ? 8.656 -15.742 -1.663 1.00 90.12 83 ALA A O 1
ATOM 625 N N . ASN A 1 84 ? 7.665 -13.911 -0.807 1.00 94.19 84 ASN A N 1
ATOM 626 C CA . ASN A 1 84 ? 6.282 -14.320 -1.081 1.00 94.19 84 ASN A CA 1
ATOM 627 C C . ASN A 1 84 ? 5.531 -13.327 -1.984 1.00 94.19 84 ASN A C 1
ATOM 629 O O . ASN A 1 84 ? 4.310 -13.250 -1.911 1.00 94.19 84 ASN A O 1
ATOM 633 N N . LEU A 1 85 ? 6.243 -12.584 -2.843 1.00 93.44 85 LEU A N 1
ATOM 634 C CA . LEU A 1 85 ? 5.651 -11.584 -3.747 1.00 93.44 85 LEU A CA 1
ATOM 635 C C . LEU A 1 85 ? 4.514 -12.134 -4.613 1.00 93.44 85 LEU A C 1
ATOM 637 O O . LEU A 1 85 ? 3.514 -11.455 -4.821 1.00 93.44 85 LEU A O 1
ATOM 641 N N . GLU A 1 86 ? 4.642 -13.373 -5.087 1.00 94.19 86 GLU A N 1
ATOM 642 C CA . GLU A 1 86 ? 3.627 -14.024 -5.927 1.00 94.19 86 GLU A CA 1
ATOM 643 C C . GLU A 1 86 ? 2.275 -14.181 -5.214 1.00 94.19 86 GLU A C 1
ATOM 645 O O . GLU A 1 86 ? 1.236 -14.221 -5.869 1.00 94.19 86 GLU A O 1
ATOM 650 N N . ASP A 1 87 ? 2.278 -14.199 -3.879 1.00 95.81 87 ASP A N 1
ATOM 651 C CA . ASP A 1 87 ? 1.082 -14.358 -3.058 1.00 95.81 87 ASP A CA 1
ATOM 652 C C . ASP A 1 87 ? 0.475 -13.018 -2.615 1.00 95.81 87 ASP A C 1
ATOM 654 O O . ASP A 1 87 ? -0.613 -13.010 -2.034 1.00 95.81 87 ASP A O 1
ATOM 658 N N . TRP A 1 88 ? 1.148 -11.883 -2.847 1.00 96.56 88 TRP A N 1
ATOM 659 C CA . TRP A 1 88 ? 0.735 -10.595 -2.275 1.00 96.56 88 TRP A CA 1
ATOM 660 C C . TRP A 1 88 ? -0.667 -10.195 -2.713 1.00 96.56 88 TRP A C 1
ATOM 662 O O . TRP A 1 88 ? -1.522 -9.964 -1.867 1.00 96.56 88 TRP A O 1
ATOM 672 N N . VAL A 1 89 ? -0.927 -10.174 -4.020 1.00 96.00 89 VAL A N 1
ATOM 673 C CA . VAL A 1 89 ? -2.221 -9.729 -4.561 1.00 96.00 89 VAL A CA 1
ATOM 674 C C . VAL A 1 89 ? -3.366 -10.633 -4.104 1.00 96.00 89 VAL A C 1
ATOM 676 O O . VAL A 1 89 ? -4.446 -10.145 -3.793 1.00 96.00 89 VAL A O 1
ATOM 679 N N . ALA A 1 90 ? -3.127 -11.940 -3.974 1.00 96.12 90 ALA A N 1
ATOM 680 C CA . ALA A 1 90 ? -4.135 -12.879 -3.480 1.00 96.12 90 ALA A CA 1
ATOM 681 C C . ALA A 1 90 ? -4.459 -12.702 -1.983 1.00 96.12 90 ALA A C 1
ATOM 683 O O . ALA A 1 90 ? -5.524 -13.127 -1.536 1.00 96.12 90 ALA A O 1
ATOM 684 N N . ASN A 1 91 ? -3.546 -12.105 -1.210 1.00 97.19 91 ASN A N 1
ATOM 685 C CA . ASN A 1 91 ? -3.711 -11.853 0.223 1.00 97.19 91 ASN A CA 1
ATOM 686 C C . ASN A 1 91 ? -3.987 -10.378 0.544 1.00 97.19 91 ASN A C 1
ATOM 688 O O . ASN A 1 91 ? -4.164 -10.049 1.716 1.00 97.19 91 ASN A O 1
ATOM 692 N N . TRP A 1 92 ? -4.011 -9.499 -0.455 1.00 97.62 92 TRP A N 1
ATOM 693 C CA . TRP A 1 92 ? -4.227 -8.070 -0.279 1.00 97.62 92 TRP A CA 1
ATOM 694 C C . TRP A 1 92 ? -5.711 -7.754 -0.076 1.00 97.62 92 TRP A C 1
ATOM 696 O O . TRP A 1 92 ? -6.570 -8.228 -0.820 1.00 97.62 92 TRP A O 1
ATOM 706 N N . GLN A 1 93 ? -6.012 -6.952 0.941 1.00 97.38 93 GLN A N 1
ATOM 707 C CA . GLN A 1 93 ? -7.348 -6.449 1.237 1.00 97.38 93 GLN A CA 1
ATOM 708 C C . GLN A 1 93 ? -7.328 -4.931 1.119 1.00 97.38 93 GLN A C 1
ATOM 710 O O . GLN A 1 93 ? -6.707 -4.249 1.936 1.00 97.38 93 GLN A O 1
ATOM 715 N N . VAL A 1 94 ? -8.015 -4.419 0.099 1.00 96.19 94 VAL A N 1
ATOM 716 C CA . VAL A 1 94 ? -8.150 -2.981 -0.149 1.00 96.19 94 VAL A CA 1
ATOM 717 C C . VAL A 1 94 ? -9.059 -2.378 0.918 1.00 96.19 94 VAL A C 1
ATOM 719 O O . VAL A 1 94 ? -10.202 -2.809 1.077 1.00 96.19 94 VAL A O 1
ATOM 722 N N . PHE A 1 95 ? -8.531 -1.416 1.670 1.00 96.00 95 PHE A N 1
ATOM 723 C CA . PHE A 1 95 ? -9.303 -0.566 2.576 1.00 96.00 95 PHE A CA 1
ATOM 724 C C . PHE A 1 95 ? -9.832 0.655 1.830 1.00 96.00 95 PHE A C 1
ATOM 726 O O . PHE A 1 95 ? -11.002 0.990 1.974 1.00 96.00 95 PHE A O 1
ATOM 733 N N . ASP A 1 96 ? -8.973 1.287 1.038 1.00 94.06 96 ASP A N 1
ATOM 734 C CA . ASP A 1 96 ? -9.292 2.453 0.224 1.00 94.06 96 ASP A CA 1
ATOM 735 C C . ASP A 1 96 ? -8.354 2.504 -0.988 1.00 94.06 96 ASP A C 1
ATOM 737 O O . ASP A 1 96 ? -7.266 1.919 -0.956 1.00 94.06 96 ASP A O 1
ATOM 741 N N . ALA A 1 97 ? -8.743 3.193 -2.053 1.00 89.56 97 ALA A N 1
ATOM 742 C CA . ALA A 1 97 ? -7.893 3.389 -3.217 1.00 89.56 97 ALA A CA 1
ATOM 743 C C . ALA A 1 97 ? -8.021 4.810 -3.753 1.00 89.56 97 ALA A C 1
ATOM 745 O O . ALA A 1 97 ? -9.006 5.508 -3.532 1.00 89.56 97 ALA A O 1
ATOM 746 N N . ILE A 1 98 ? -6.995 5.256 -4.471 1.00 81.12 98 ILE A N 1
ATOM 747 C CA . ILE A 1 98 ? -7.113 6.504 -5.213 1.00 81.12 98 ILE A CA 1
ATOM 748 C C . ILE A 1 98 ? -7.767 6.197 -6.543 1.00 81.12 98 ILE A C 1
ATOM 750 O O . ILE A 1 98 ? -7.156 5.597 -7.427 1.00 81.12 98 ILE A O 1
ATOM 754 N N . THR A 1 99 ? -8.980 6.702 -6.690 1.00 64.88 99 THR A N 1
ATOM 755 C CA . THR A 1 99 ? -9.605 6.877 -7.991 1.00 64.88 99 THR A CA 1
ATOM 756 C C . THR A 1 99 ? -9.292 8.298 -8.443 1.00 64.88 99 THR A C 1
ATOM 758 O O . THR A 1 99 ? -9.876 9.253 -7.931 1.00 64.88 99 THR A O 1
ATOM 761 N N . VAL A 1 100 ? -8.319 8.481 -9.343 1.00 57.66 100 VAL A N 1
ATOM 762 C CA . VAL A 1 100 ? -8.072 9.819 -9.903 1.00 57.66 100 VAL A CA 1
ATOM 763 C C . VAL A 1 100 ? -9.203 10.116 -10.887 1.00 57.66 100 VAL A C 1
ATOM 765 O O . VAL A 1 100 ? -9.374 9.353 -11.837 1.00 57.66 100 VAL A O 1
ATOM 768 N N . PRO A 1 101 ? -9.991 11.193 -10.713 1.00 46.94 101 PRO A N 1
ATOM 769 C CA . PRO A 1 101 ? -10.957 11.578 -11.724 1.00 46.94 101 PRO A CA 1
ATOM 770 C C . PRO A 1 101 ? -10.223 11.886 -13.030 1.00 46.94 101 PRO A C 1
ATOM 772 O O . PRO A 1 101 ? -9.265 12.657 -13.044 1.00 46.94 101 PRO A O 1
ATOM 775 N N . ASP A 1 102 ? -10.719 11.336 -14.132 1.00 43.97 102 ASP A N 1
ATOM 776 C CA . ASP A 1 102 ? -10.178 11.456 -15.495 1.00 43.97 102 ASP A CA 1
ATOM 777 C C . ASP A 1 102 ? -9.866 12.923 -15.914 1.00 43.97 102 ASP A C 1
ATOM 779 O O . ASP A 1 102 ? -8.959 13.205 -16.695 1.00 43.97 102 ASP A O 1
ATOM 783 N N . ALA A 1 103 ? -10.575 13.902 -15.332 1.00 42.16 103 ALA A N 1
ATOM 784 C CA . ALA A 1 103 ? -10.351 15.335 -15.556 1.00 42.16 103 ALA A CA 1
ATOM 785 C C . ALA A 1 103 ? -9.155 15.931 -14.779 1.00 42.16 103 ALA A C 1
ATOM 787 O O . ALA A 1 103 ? -8.549 16.889 -15.253 1.00 42.16 103 ALA A O 1
ATOM 788 N N . ASP A 1 104 ? -8.789 15.361 -13.628 1.00 45.47 104 ASP A N 1
ATOM 789 C CA . ASP A 1 104 ? -7.675 15.818 -12.785 1.00 45.47 104 ASP A CA 1
ATOM 790 C C . ASP A 1 104 ? -6.354 15.112 -13.132 1.00 45.47 104 ASP A C 1
ATOM 792 O O . ASP A 1 104 ? -5.283 15.611 -12.789 1.00 45.47 104 ASP A O 1
ATOM 796 N N . ILE A 1 105 ? -6.384 14.010 -13.896 1.00 48.84 105 ILE A N 1
ATOM 797 C CA . ILE A 1 105 ? -5.175 13.475 -14.551 1.00 48.84 105 ILE A CA 1
ATOM 798 C C . ILE A 1 105 ? -4.617 14.507 -15.550 1.00 48.84 105 ILE A C 1
ATOM 800 O O . ILE A 1 105 ? -3.402 14.631 -15.705 1.00 48.84 105 ILE A O 1
ATOM 804 N N . ALA A 1 106 ? -5.492 15.302 -16.179 1.00 40.59 106 ALA A N 1
ATOM 805 C CA . ALA A 1 106 ? -5.102 16.322 -17.149 1.00 40.59 106 ALA A CA 1
ATOM 806 C C . ALA A 1 106 ? -4.500 17.598 -16.519 1.00 40.59 106 ALA A C 1
ATOM 808 O O . ALA A 1 106 ? -3.613 18.188 -17.138 1.00 40.59 106 ALA A O 1
ATOM 809 N N . ASP A 1 107 ? -4.935 17.995 -15.313 1.00 40.44 107 ASP A N 1
ATOM 810 C CA . ASP A 1 107 ? -4.545 19.267 -14.664 1.00 40.44 107 ASP A CA 1
ATOM 811 C C . ASP A 1 107 ? -3.753 19.106 -13.340 1.00 40.44 107 ASP A C 1
ATOM 813 O O . ASP A 1 107 ? -3.085 20.045 -12.912 1.00 40.44 107 ASP A O 1
ATOM 817 N N . GLY A 1 108 ? -3.805 17.945 -12.674 1.00 40.28 108 GLY A N 1
ATOM 818 C CA . GLY A 1 108 ? -3.089 17.643 -11.419 1.00 40.28 108 GLY A CA 1
ATOM 819 C C . GLY A 1 108 ? -1.927 16.654 -11.575 1.00 40.28 108 GLY A C 1
ATOM 820 O O . GLY A 1 108 ? -1.063 16.567 -10.703 1.00 40.28 108 GLY A O 1
ATOM 821 N N . PHE A 1 109 ? -1.888 15.940 -12.704 1.00 47.44 109 PHE A N 1
ATOM 822 C CA . PHE A 1 109 ? -0.776 15.097 -13.155 1.00 47.44 109 PHE A CA 1
ATOM 823 C C . PHE A 1 109 ? -0.087 15.675 -14.406 1.00 47.44 109 PHE A C 1
ATOM 825 O O . PHE A 1 109 ? 0.580 14.959 -15.159 1.00 47.44 109 PHE A O 1
ATOM 832 N N . SER A 1 110 ? -0.253 16.980 -14.654 1.00 44.41 110 SER A N 1
ATOM 833 C CA . SER A 1 110 ? 0.405 17.664 -15.760 1.00 44.41 110 SER A CA 1
ATOM 834 C C . SER A 1 110 ? 1.925 17.643 -15.579 1.00 44.41 110 SER A C 1
ATOM 836 O O . SER A 1 110 ? 2.486 17.807 -14.501 1.00 44.41 110 SER A O 1
ATOM 838 N N . SER A 1 111 ? 2.625 17.350 -16.668 1.00 43.56 111 SER A N 1
ATOM 839 C CA . SER A 1 111 ? 4.063 17.092 -16.701 1.00 43.56 111 SER A CA 1
ATOM 840 C C . SER A 1 111 ? 4.888 18.390 -16.720 1.00 43.56 111 SER A C 1
ATOM 842 O O . SER A 1 111 ? 5.644 18.631 -17.670 1.00 43.56 111 SER A O 1
ATOM 844 N N . GLY A 1 112 ? 4.705 19.261 -15.726 1.00 45.69 112 GLY A N 1
ATOM 845 C CA . GLY A 1 112 ? 5.491 20.479 -15.540 1.00 45.69 112 GLY A CA 1
ATOM 846 C C . GLY A 1 112 ? 6.564 20.317 -14.462 1.00 45.69 112 GLY A C 1
ATOM 847 O O . GLY A 1 112 ? 6.285 19.869 -13.352 1.00 45.69 112 GLY A O 1
ATOM 848 N N . ALA A 1 113 ? 7.802 20.716 -14.763 1.00 48.88 113 ALA A N 1
ATOM 849 C CA . ALA A 1 113 ? 8.874 20.699 -13.771 1.00 48.88 113 ALA A CA 1
ATOM 850 C C . ALA A 1 113 ? 8.542 21.590 -12.567 1.00 48.88 113 ALA A C 1
ATOM 852 O O . ALA A 1 113 ? 8.286 22.787 -12.725 1.00 48.88 113 ALA A O 1
ATOM 853 N N . GLY A 1 114 ? 8.579 21.009 -11.364 1.00 50.09 114 GLY A N 1
ATOM 854 C CA . GLY A 1 114 ? 8.228 21.691 -10.115 1.00 50.09 114 GLY A CA 1
ATOM 855 C C . GLY A 1 114 ? 6.731 21.755 -9.781 1.00 50.09 114 GLY A C 1
ATOM 856 O O . GLY A 1 114 ? 6.372 22.483 -8.854 1.00 50.09 114 GLY A O 1
ATOM 857 N N . GLU A 1 115 ? 5.868 21.020 -10.489 1.00 56.62 115 GLU A N 1
ATOM 858 C CA . GLU A 1 115 ? 4.456 20.883 -10.118 1.00 56.62 115 GLU A CA 1
ATOM 859 C C . GLU A 1 115 ? 4.287 19.905 -8.941 1.00 56.62 115 GLU A C 1
ATOM 861 O O . GLU A 1 115 ? 4.860 18.809 -8.900 1.00 56.62 115 GLU A O 1
ATOM 866 N N . THR A 1 116 ? 3.525 20.339 -7.936 1.00 57.91 116 THR A N 1
ATOM 867 C CA . THR A 1 116 ? 3.138 19.511 -6.793 1.00 57.91 116 THR A CA 1
ATOM 868 C C . THR A 1 116 ? 1.909 18.710 -7.195 1.00 57.91 116 THR A C 1
ATOM 870 O O . THR A 1 116 ? 0.876 19.309 -7.484 1.00 57.91 116 THR A O 1
ATOM 873 N N . ALA A 1 117 ? 1.996 17.385 -7.162 1.00 58.03 117 ALA A N 1
ATOM 874 C CA . ALA A 1 117 ? 0.807 16.547 -7.144 1.00 58.03 117 ALA A CA 1
ATOM 875 C C . ALA A 1 117 ? 0.541 16.046 -5.740 1.00 58.03 117 ALA A C 1
ATOM 877 O O . ALA A 1 117 ? 1.384 16.065 -4.845 1.00 58.03 117 ALA A O 1
ATOM 878 N N . SER A 1 118 ? -0.660 15.550 -5.556 1.00 63.88 118 SER A N 1
ATOM 879 C CA . SER A 1 118 ? -1.007 14.784 -4.383 1.00 63.88 118 SER A CA 1
ATOM 880 C C . SER A 1 118 ? -1.892 13.654 -4.828 1.00 63.88 118 SER A C 1
ATOM 882 O O . SER A 1 118 ? -2.787 13.869 -5.645 1.00 63.88 118 SER A O 1
ATOM 884 N N . PHE A 1 119 ? -1.694 12.485 -4.243 1.00 68.44 119 PHE A N 1
ATOM 885 C CA . PHE A 1 119 ? -2.829 11.601 -4.100 1.00 68.44 119 PHE A CA 1
ATOM 886 C C . PHE A 1 119 ? -3.471 11.887 -2.750 1.00 68.44 119 PHE A C 1
ATOM 888 O O . PHE A 1 119 ? -2.770 12.049 -1.755 1.00 68.44 119 PHE A O 1
ATOM 895 N N . ALA A 1 120 ? -4.792 12.014 -2.723 1.00 70.12 120 ALA A N 1
ATOM 896 C CA . ALA A 1 120 ? -5.552 12.174 -1.497 1.00 70.12 120 ALA A CA 1
ATOM 897 C C . ALA A 1 120 ? -6.557 11.032 -1.421 1.00 70.12 120 ALA A C 1
ATOM 899 O O . ALA A 1 120 ? -7.400 10.907 -2.303 1.00 70.12 120 ALA A O 1
ATOM 900 N N . GLY A 1 121 ? -6.428 10.205 -0.389 1.00 77.62 121 GLY A N 1
ATOM 901 C CA . GLY A 1 121 ? -7.412 9.194 -0.032 1.00 77.62 121 GLY A CA 1
ATOM 902 C C . GLY A 1 121 ? -7.869 9.436 1.401 1.00 77.62 121 GLY A C 1
ATOM 903 O O . GLY A 1 121 ? -7.051 9.771 2.267 1.00 77.62 121 GLY A O 1
ATOM 904 N N . ASN A 1 122 ? -9.174 9.320 1.615 1.00 87.50 122 ASN A N 1
ATOM 905 C CA . ASN A 1 122 ? -9.791 9.302 2.930 1.00 87.50 122 ASN A CA 1
ATOM 906 C C . ASN A 1 122 ? -10.876 8.232 2.928 1.00 87.50 122 ASN A C 1
ATOM 908 O O . ASN A 1 122 ? -11.660 8.130 1.987 1.00 87.50 122 ASN A O 1
ATOM 912 N N . ALA A 1 123 ? -10.912 7.448 3.996 1.00 92.69 123 ALA A N 1
ATOM 913 C CA . ALA A 1 123 ? -11.988 6.505 4.233 1.00 92.69 123 ALA A CA 1
ATOM 914 C C . ALA A 1 123 ? -12.201 6.322 5.734 1.00 92.69 123 ALA A C 1
ATOM 916 O O . ALA A 1 123 ? -11.298 6.493 6.561 1.00 92.69 123 ALA A O 1
ATOM 917 N N . THR A 1 124 ? -13.421 5.957 6.094 1.00 95.56 124 THR A N 1
ATOM 918 C CA . THR A 1 124 ? -13.840 5.718 7.464 1.00 95.56 124 THR A CA 1
ATOM 919 C C . THR A 1 124 ? -13.767 4.231 7.781 1.00 95.56 124 THR A C 1
ATOM 921 O O . THR A 1 124 ? -14.466 3.404 7.196 1.00 95.56 124 THR A O 1
ATOM 924 N N . LEU A 1 125 ? -12.993 3.886 8.808 1.00 96.44 125 LEU A N 1
ATOM 925 C CA . LEU A 1 125 ? -13.102 2.597 9.473 1.00 96.44 125 LEU A CA 1
ATOM 926 C C . LEU A 1 125 ? -14.388 2.578 10.309 1.00 96.44 125 LEU A C 1
ATOM 928 O O . LEU A 1 125 ? -14.504 3.253 11.336 1.00 96.44 125 LEU A O 1
ATOM 932 N N . LEU A 1 126 ? -15.362 1.806 9.846 1.00 94.94 126 LEU A N 1
ATOM 933 C CA . LEU A 1 126 ? -16.667 1.625 10.461 1.00 94.94 126 LEU A CA 1
ATOM 934 C C . LEU A 1 126 ? -16.622 0.639 11.634 1.00 94.94 126 LEU A C 1
ATOM 936 O O . LEU A 1 126 ? -15.724 -0.204 11.739 1.00 94.94 126 LEU A O 1
ATOM 940 N N . ASP A 1 127 ? -17.668 0.685 12.465 1.00 89.50 127 ASP A N 1
ATOM 941 C CA . ASP A 1 127 ? -17.941 -0.365 13.450 1.00 89.50 127 ASP A CA 1
ATOM 942 C C . ASP A 1 127 ? -17.962 -1.745 12.762 1.00 89.50 127 ASP A C 1
ATOM 944 O O . ASP A 1 127 ? -18.485 -1.911 11.657 1.00 89.50 127 ASP A O 1
ATOM 948 N N . GLY A 1 128 ? -17.343 -2.739 13.398 1.00 89.50 128 GLY A N 1
ATOM 949 C CA . GLY A 1 128 ? -17.082 -4.046 12.790 1.00 89.50 128 GLY A CA 1
ATOM 950 C C . GLY A 1 128 ? -15.798 -4.129 11.955 1.00 89.50 128 GLY A C 1
ATOM 951 O O . GLY A 1 128 ? -15.576 -5.156 11.315 1.00 89.50 128 GLY A O 1
ATOM 952 N N . GLN A 1 129 ? -14.936 -3.104 12.001 1.00 94.44 129 GLN A N 1
ATOM 953 C CA . GLN A 1 129 ? -13.630 -3.064 11.328 1.00 94.44 129 GLN A CA 1
ATOM 954 C C . GLN A 1 129 ? -13.730 -3.190 9.796 1.00 94.44 129 GLN A C 1
ATOM 956 O O . GLN A 1 129 ? -12.987 -3.954 9.181 1.00 94.44 129 GLN A O 1
ATOM 961 N N . THR A 1 130 ? -14.659 -2.465 9.176 1.00 95.88 130 THR A N 1
ATOM 962 C CA . THR A 1 130 ? -14.844 -2.428 7.709 1.00 95.88 130 THR A CA 1
ATOM 963 C C . THR A 1 130 ? -14.624 -1.016 7.176 1.00 95.88 130 THR A C 1
ATOM 965 O O . THR A 1 130 ? -14.600 -0.078 7.965 1.00 95.88 130 THR A O 1
ATOM 968 N N . SER A 1 131 ? -14.426 -0.863 5.869 1.00 96.50 131 SER A N 1
ATOM 969 C CA . SER A 1 131 ? -14.279 0.450 5.229 1.00 96.50 131 SER A CA 1
ATOM 970 C C . SER A 1 131 ? -15.608 0.930 4.644 1.00 96.50 131 SER A C 1
ATOM 972 O O . SER A 1 131 ? -16.449 0.105 4.277 1.00 96.50 131 SER A O 1
ATOM 974 N N . ASP A 1 132 ? -15.790 2.246 4.547 1.00 95.25 132 ASP A N 1
ATOM 975 C CA . ASP A 1 132 ? -16.862 2.884 3.773 1.00 95.25 132 ASP A CA 1
ATOM 976 C C . ASP A 1 132 ? -16.444 3.295 2.348 1.00 95.25 132 ASP A C 1
ATOM 978 O O . ASP A 1 132 ? -17.289 3.804 1.611 1.00 95.25 132 ASP A O 1
ATOM 982 N N . SER A 1 133 ? -15.185 3.058 1.959 1.00 93.12 133 SER A N 1
ATOM 983 C CA . SER A 1 133 ? -14.672 3.345 0.614 1.00 93.12 133 SER A CA 1
ATOM 984 C C . SER A 1 133 ? -15.474 2.619 -0.474 1.00 93.12 133 SER A C 1
ATOM 986 O O . SER A 1 133 ? -15.912 1.481 -0.291 1.00 93.12 133 SER A O 1
ATOM 988 N N . GLU A 1 134 ? -15.635 3.252 -1.638 1.00 90.31 134 GLU A N 1
ATOM 989 C CA . GLU A 1 134 ? -16.269 2.628 -2.809 1.00 90.31 134 GLU A CA 1
ATOM 990 C C . GLU A 1 134 ? -15.412 1.491 -3.395 1.00 90.31 134 GLU A C 1
ATOM 992 O O . GLU A 1 134 ? -15.953 0.544 -3.971 1.00 90.31 134 GLU A O 1
ATOM 997 N N . ASP A 1 135 ? -14.094 1.543 -3.179 1.00 88.81 135 ASP A N 1
ATOM 998 C CA . ASP A 1 135 ? -13.117 0.546 -3.632 1.00 88.81 135 ASP A CA 1
ATOM 999 C C . ASP A 1 135 ? -13.013 -0.664 -2.689 1.00 88.81 135 ASP A C 1
ATOM 1001 O O . ASP A 1 135 ? -12.364 -1.674 -2.990 1.00 88.81 135 ASP A O 1
ATOM 1005 N N . TYR A 1 136 ? -13.675 -0.598 -1.532 1.00 90.81 136 TYR A N 1
ATOM 1006 C CA . TYR A 1 136 ? -13.732 -1.708 -0.597 1.00 90.81 136 TYR A CA 1
ATOM 1007 C C . TYR A 1 136 ? -14.612 -2.839 -1.143 1.00 90.81 136 TYR A C 1
ATOM 1009 O O . TYR A 1 136 ? -15.831 -2.732 -1.277 1.00 90.81 136 TYR A O 1
ATOM 1017 N N . VAL A 1 137 ? -13.984 -3.985 -1.410 1.00 85.62 137 VAL A N 1
ATOM 1018 C CA . VAL A 1 137 ? -14.680 -5.160 -1.955 1.00 85.62 137 VAL A CA 1
ATOM 1019 C C . VAL A 1 137 ? -15.247 -6.046 -0.844 1.00 85.62 137 VAL A C 1
ATOM 1021 O O . VAL A 1 137 ? -16.425 -6.407 -0.869 1.00 85.62 137 VAL A O 1
ATOM 1024 N N . ALA A 1 138 ? -14.397 -6.459 0.101 1.00 87.69 138 ALA A N 1
ATOM 1025 C CA . ALA A 1 138 ? -14.750 -7.321 1.227 1.00 87.69 138 ALA A CA 1
ATOM 1026 C C . ALA A 1 138 ? -13.561 -7.503 2.180 1.00 87.69 138 ALA A C 1
ATOM 1028 O O . ALA A 1 138 ? -12.406 -7.526 1.761 1.00 87.69 138 ALA A O 1
ATOM 1029 N N . GLY A 1 139 ? -13.849 -7.760 3.452 1.00 90.12 139 GLY A N 1
ATOM 1030 C CA . GLY A 1 139 ? -12.847 -8.113 4.447 1.00 90.12 139 GLY A CA 1
ATOM 1031 C C . GLY A 1 139 ? -13.184 -7.536 5.810 1.00 90.12 139 GLY A C 1
ATOM 1032 O O . GLY A 1 139 ? -14.267 -7.019 6.049 1.00 90.12 139 GLY A O 1
ATOM 1033 N N . THR A 1 140 ? -12.240 -7.648 6.725 1.00 94.31 140 THR A N 1
ATOM 1034 C CA . THR A 1 140 ? -12.243 -6.871 7.962 1.00 94.31 140 THR A CA 1
ATOM 1035 C C . THR A 1 140 ? -10.804 -6.501 8.241 1.00 94.31 140 THR A C 1
ATOM 1037 O O . THR A 1 140 ? -9.918 -7.291 7.923 1.00 94.31 140 THR A O 1
ATOM 1040 N N . PHE A 1 141 ? -10.584 -5.375 8.903 1.00 96.44 141 PHE A N 1
ATOM 1041 C CA . PHE A 1 141 ? -9.267 -4.866 9.264 1.00 96.44 141 PHE A CA 1
ATOM 1042 C C . PHE A 1 141 ? -9.102 -4.912 10.785 1.00 96.44 141 PHE A C 1
ATOM 1044 O O . PHE A 1 141 ? -9.320 -3.894 11.440 1.00 96.44 141 PHE A O 1
ATOM 1051 N N . PRO A 1 142 ? -8.803 -6.074 11.403 1.00 95.88 142 PRO A N 1
ATOM 1052 C CA . PRO A 1 142 ? -8.761 -6.195 12.857 1.00 95.88 142 PRO A CA 1
ATOM 1053 C C . PRO A 1 142 ? -7.868 -5.142 13.507 1.00 95.88 142 PRO A C 1
ATOM 1055 O O . PRO A 1 142 ? -6.830 -4.772 12.956 1.00 95.88 142 PRO A O 1
ATOM 1058 N N . ALA A 1 143 ? -8.244 -4.705 14.704 1.00 95.44 143 ALA A N 1
ATOM 1059 C CA . ALA A 1 143 ? -7.458 -3.740 15.454 1.00 95.44 143 ALA A CA 1
ATOM 1060 C C . ALA A 1 143 ? -6.005 -4.216 15.630 1.00 95.44 143 ALA A C 1
ATOM 1062 O O . ALA A 1 143 ? -5.758 -5.381 15.953 1.00 95.44 143 ALA A O 1
ATOM 1063 N N . GLY A 1 144 ? -5.049 -3.314 15.418 1.00 95.19 144 GLY A N 1
ATOM 1064 C CA . GLY A 1 144 ? -3.617 -3.604 15.472 1.00 95.19 144 GLY A CA 1
ATOM 1065 C C . GLY A 1 144 ? -3.041 -4.253 14.209 1.00 95.19 144 GLY A C 1
ATOM 1066 O O . GLY A 1 144 ? -1.844 -4.525 14.177 1.00 95.19 144 GLY A O 1
ATOM 1067 N N . THR A 1 145 ? -3.848 -4.507 13.174 1.00 96.50 145 THR A N 1
ATOM 1068 C CA . THR A 1 145 ? -3.339 -4.998 11.882 1.00 96.50 145 THR A CA 1
ATOM 1069 C C . THR A 1 145 ? -2.524 -3.902 11.209 1.00 96.50 145 THR A C 1
ATOM 1071 O O . THR A 1 145 ? -3.016 -2.780 11.090 1.00 96.50 145 THR A O 1
ATOM 1074 N N . GLN A 1 146 ? -1.306 -4.226 10.767 1.00 97.56 146 GLN A N 1
ATOM 1075 C CA . GLN A 1 146 ? -0.455 -3.300 10.018 1.00 97.56 146 GLN A CA 1
ATOM 1076 C C . GLN A 1 146 ? -1.133 -2.927 8.698 1.00 97.56 146 GLN A C 1
ATOM 1078 O O . GLN A 1 146 ? -1.545 -3.814 7.943 1.00 97.56 146 GLN A O 1
ATOM 1083 N N . SER A 1 147 ? -1.237 -1.631 8.425 1.00 97.19 147 SER A N 1
ATOM 1084 C CA . SER A 1 147 ? -1.668 -1.129 7.127 1.00 97.19 147 SER A CA 1
ATOM 1085 C C . SER A 1 147 ? -0.464 -0.825 6.242 1.00 97.19 147 SER A C 1
ATOM 1087 O O . SER A 1 147 ? 0.648 -0.614 6.722 1.00 97.19 147 SER A O 1
ATOM 1089 N N . TYR A 1 148 ? -0.670 -0.825 4.934 1.00 97.00 148 TYR A N 1
ATOM 1090 C CA . TYR A 1 148 ? 0.356 -0.519 3.947 1.00 97.00 148 TYR A CA 1
ATOM 1091 C C . TYR A 1 148 ? -0.249 0.320 2.831 1.00 97.00 148 TYR A C 1
ATOM 1093 O O . TYR A 1 148 ? -1.439 0.203 2.546 1.00 97.00 148 TYR A O 1
ATOM 1101 N N . VAL A 1 149 ? 0.590 1.092 2.151 1.00 94.69 149 VAL A N 1
ATOM 1102 C CA . VAL A 1 149 ? 0.261 1.608 0.823 1.00 94.69 149 VAL A CA 1
ATOM 1103 C C . VAL A 1 149 ? 0.942 0.717 -0.207 1.00 94.69 149 VAL A C 1
ATOM 1105 O O . VAL A 1 149 ? 2.158 0.500 -0.150 1.00 94.69 149 VAL A O 1
ATOM 1108 N N . PHE A 1 150 ? 0.150 0.179 -1.131 1.00 95.50 150 PHE A N 1
ATOM 1109 C CA . PHE A 1 150 ? 0.608 -0.689 -2.205 1.00 95.50 150 PHE A CA 1
ATOM 1110 C C . PHE A 1 150 ? 0.423 0.011 -3.549 1.00 95.50 150 PHE A C 1
ATOM 1112 O O . PHE A 1 150 ? -0.700 0.276 -3.976 1.00 95.50 150 PHE A O 1
ATOM 1119 N N . ILE A 1 151 ? 1.541 0.282 -4.224 1.00 92.94 151 ILE A N 1
ATOM 1120 C CA . ILE A 1 151 ? 1.558 0.850 -5.571 1.00 92.94 151 ILE A CA 1
ATOM 1121 C C . ILE A 1 151 ? 2.095 -0.199 -6.535 1.00 92.94 151 ILE A C 1
ATOM 1123 O O . ILE A 1 151 ? 3.188 -0.734 -6.333 1.00 92.94 151 ILE A O 1
ATOM 1127 N N . ARG A 1 152 ? 1.332 -0.506 -7.582 1.00 94.06 152 ARG A N 1
ATOM 1128 C CA . ARG A 1 152 ? 1.698 -1.532 -8.568 1.00 94.06 152 ARG A CA 1
ATOM 1129 C C . ARG A 1 152 ? 1.143 -1.209 -9.941 1.00 94.06 152 ARG A C 1
ATOM 1131 O O . ARG A 1 152 ? 0.066 -0.635 -10.015 1.00 94.06 152 ARG A O 1
ATOM 1138 N N . ASN A 1 153 ? 1.829 -1.641 -10.998 1.00 92.56 153 ASN A N 1
ATOM 1139 C CA . ASN A 1 153 ? 1.335 -1.580 -12.383 1.00 92.56 153 ASN A CA 1
ATOM 1140 C C . ASN A 1 153 ? 0.847 -2.927 -12.943 1.00 92.56 153 ASN A C 1
ATOM 1142 O O . ASN A 1 153 ? 0.437 -3.004 -14.099 1.00 92.56 153 ASN A O 1
ATOM 1146 N N . ARG A 1 154 ? 0.948 -4.010 -12.158 1.00 92.06 154 ARG A N 1
ATOM 1147 C CA . ARG A 1 154 ? 0.462 -5.354 -12.509 1.00 92.06 154 ARG A CA 1
ATOM 1148 C C . ARG A 1 154 ? 0.057 -6.129 -11.269 1.00 92.06 154 ARG A C 1
ATOM 1150 O O . ARG A 1 154 ? 0.695 -5.990 -10.233 1.00 92.06 154 ARG A O 1
ATOM 1157 N N . ASP A 1 155 ? -0.913 -7.025 -11.417 1.00 92.81 155 ASP A N 1
ATOM 1158 C CA . ASP A 1 155 ? -1.351 -7.939 -10.351 1.00 92.81 155 ASP A CA 1
ATOM 1159 C C . ASP A 1 155 ? -0.533 -9.245 -10.306 1.00 92.81 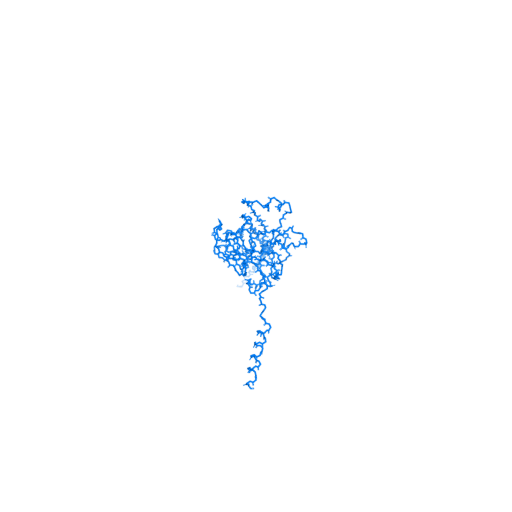155 ASP A C 1
ATOM 1161 O O . ASP A 1 155 ? -0.717 -10.090 -9.433 1.00 92.81 155 ASP A O 1
ATOM 1165 N N . THR A 1 156 ? 0.397 -9.422 -11.245 1.00 91.94 156 THR A N 1
ATOM 1166 C CA . THR A 1 156 ? 1.261 -10.602 -11.333 1.00 91.94 156 THR A CA 1
ATOM 1167 C C . THR A 1 156 ? 2.724 -10.194 -11.387 1.00 91.94 156 THR A C 1
ATOM 1169 O O . THR A 1 156 ? 3.092 -9.319 -12.174 1.00 91.94 156 THR A O 1
ATOM 1172 N N . VAL A 1 157 ? 3.558 -10.893 -10.621 1.00 90.81 157 VAL A N 1
ATOM 1173 C CA . VAL A 1 157 ? 5.024 -10.825 -10.706 1.00 90.81 157 VAL A CA 1
ATOM 1174 C C . VAL A 1 157 ? 5.478 -11.262 -12.105 1.00 90.81 157 VAL A C 1
ATOM 1176 O O . VAL A 1 157 ? 4.894 -12.168 -12.703 1.00 90.81 157 VAL A O 1
ATOM 1179 N N . GLY A 1 158 ? 6.516 -10.628 -12.653 1.00 89.12 158 GLY A N 1
ATOM 1180 C CA . GLY A 1 158 ? 7.044 -10.972 -13.973 1.00 89.12 158 GLY A CA 1
ATOM 1181 C C . GLY A 1 158 ? 7.662 -9.795 -14.718 1.00 89.12 158 GLY A C 1
ATOM 1182 O O . GLY A 1 158 ? 7.908 -8.725 -14.169 1.00 89.12 158 GLY A O 1
ATOM 1183 N N . THR A 1 159 ? 7.937 -9.991 -16.008 1.00 87.94 159 THR A N 1
ATOM 1184 C CA . THR A 1 159 ? 8.536 -8.942 -16.843 1.00 87.94 159 THR A CA 1
ATOM 1185 C C . THR A 1 159 ? 7.630 -7.715 -16.923 1.00 87.94 159 THR A C 1
ATOM 1187 O O . THR A 1 159 ? 6.486 -7.807 -17.372 1.00 87.94 159 THR A O 1
ATOM 1190 N N . GLY A 1 160 ? 8.180 -6.564 -16.534 1.00 87.81 160 GLY A N 1
ATOM 1191 C CA . GLY A 1 160 ? 7.481 -5.279 -16.531 1.00 87.81 160 GLY A CA 1
ATOM 1192 C C . GLY A 1 160 ? 6.562 -5.058 -15.329 1.00 87.81 160 GLY A C 1
ATOM 1193 O O . GLY A 1 160 ? 5.833 -4.075 -15.337 1.00 87.81 160 GLY A O 1
ATOM 1194 N N . ALA A 1 161 ? 6.563 -5.949 -14.332 1.00 91.50 161 ALA A N 1
ATOM 1195 C CA . ALA A 1 161 ? 5.890 -5.701 -13.064 1.00 91.50 161 ALA A CA 1
ATOM 1196 C C . ALA A 1 161 ? 6.763 -4.799 -12.176 1.00 91.50 161 ALA A C 1
ATOM 1198 O O . ALA A 1 161 ? 7.931 -5.100 -11.926 1.00 91.50 161 ALA A O 1
ATOM 1199 N N . GLU A 1 162 ? 6.180 -3.699 -11.720 1.00 92.50 162 GLU A N 1
ATOM 1200 C CA . GLU A 1 162 ? 6.811 -2.613 -10.975 1.00 92.50 162 GLU A CA 1
ATOM 1201 C C . GLU A 1 162 ? 5.987 -2.320 -9.730 1.00 92.50 162 GLU A C 1
ATOM 1203 O O . GLU A 1 162 ? 4.860 -1.830 -9.830 1.00 92.50 162 GLU A O 1
ATOM 1208 N N . TRP A 1 163 ? 6.522 -2.664 -8.561 1.00 94.69 163 TRP A N 1
ATOM 1209 C CA . TRP A 1 163 ? 5.797 -2.610 -7.291 1.00 94.69 163 TRP A CA 1
ATOM 1210 C C . TRP A 1 163 ? 6.562 -1.771 -6.258 1.00 94.69 163 TRP A C 1
ATOM 1212 O O . TRP A 1 163 ? 7.794 -1.722 -6.262 1.00 94.69 163 TRP A O 1
ATOM 1222 N N . ILE A 1 164 ? 5.836 -1.149 -5.334 1.00 94.44 164 ILE A N 1
ATOM 1223 C CA . ILE A 1 164 ? 6.344 -0.657 -4.049 1.00 94.44 164 ILE A CA 1
ATOM 1224 C C . ILE A 1 164 ? 5.290 -0.922 -2.977 1.00 94.44 164 ILE A C 1
ATOM 1226 O O . ILE A 1 164 ? 4.099 -0.717 -3.197 1.00 94.44 164 ILE A O 1
ATOM 1230 N N . LEU A 1 165 ? 5.743 -1.377 -1.813 1.00 96.25 165 LEU A N 1
ATOM 1231 C CA . LEU A 1 165 ? 4.909 -1.559 -0.632 1.00 96.25 165 LEU A CA 1
ATOM 1232 C C . LEU A 1 165 ? 5.611 -0.896 0.539 1.00 96.25 165 LEU A C 1
ATOM 1234 O O . LEU A 1 165 ? 6.735 -1.284 0.875 1.00 96.25 165 LEU A O 1
ATOM 1238 N N . TYR A 1 166 ? 4.954 0.079 1.153 1.00 95.06 166 TYR A N 1
ATOM 1239 C CA . TYR A 1 166 ? 5.531 0.823 2.263 1.00 95.06 166 TYR A CA 1
ATOM 1240 C C . TYR A 1 166 ? 4.528 1.079 3.382 1.00 95.06 166 TYR A C 1
ATOM 1242 O O . TYR A 1 166 ? 3.315 0.964 3.205 1.00 95.06 166 TYR A O 1
ATOM 1250 N N . THR A 1 167 ? 5.063 1.391 4.558 1.00 95.88 167 THR A N 1
ATOM 1251 C CA . THR A 1 167 ? 4.299 1.683 5.768 1.00 95.88 167 THR A CA 1
ATOM 1252 C C . THR A 1 167 ? 5.152 2.437 6.797 1.00 95.88 167 THR A C 1
ATOM 1254 O O . THR A 1 167 ? 6.330 2.718 6.557 1.00 95.88 167 THR A O 1
ATOM 1257 N N . ASN A 1 168 ? 4.570 2.745 7.953 1.00 94.56 168 ASN A N 1
ATOM 1258 C CA . ASN A 1 168 ? 5.276 3.118 9.173 1.00 94.56 168 ASN A CA 1
ATOM 1259 C C . ASN A 1 168 ? 5.164 1.976 10.199 1.00 94.56 168 ASN A C 1
ATOM 1261 O O . ASN A 1 168 ? 4.086 1.735 10.753 1.00 94.56 168 ASN A O 1
ATOM 1265 N N . GLU A 1 169 ? 6.257 1.250 10.433 1.00 91.62 169 GLU A N 1
ATOM 1266 C CA . GLU A 1 169 ? 6.283 0.124 11.382 1.00 91.62 169 GLU A CA 1
ATOM 1267 C C . GLU A 1 169 ? 6.757 0.549 12.775 1.00 91.62 169 GLU A C 1
ATOM 1269 O O . GLU A 1 169 ? 6.618 -0.214 13.736 1.00 91.62 169 GLU A O 1
ATOM 1274 N N . SER A 1 170 ? 7.337 1.745 12.908 1.00 87.25 170 SER A N 1
ATOM 1275 C CA . SER A 1 170 ? 7.970 2.183 14.146 1.00 87.25 170 SER A CA 1
ATOM 1276 C C . SER A 1 170 ? 7.469 3.550 14.636 1.00 87.25 170 SER A C 1
ATOM 1278 O O . SER A 1 170 ? 6.444 4.077 14.209 1.00 87.25 170 SER A O 1
ATOM 1280 N N . GLY A 1 171 ? 8.125 4.088 15.664 1.00 81.38 171 GLY A N 1
ATOM 1281 C CA . GLY A 1 171 ? 7.746 5.363 16.267 1.00 81.38 171 GLY A CA 1
ATOM 1282 C C . GLY A 1 171 ? 6.552 5.297 17.225 1.00 81.38 171 GLY A C 1
ATOM 1283 O O . GLY A 1 171 ? 6.204 4.252 17.778 1.00 81.38 171 GLY A O 1
ATOM 1284 N N . ALA A 1 172 ? 5.989 6.474 17.508 1.00 81.19 172 ALA A N 1
ATOM 1285 C CA . ALA A 1 172 ? 4.907 6.635 18.481 1.00 81.19 172 ALA A CA 1
ATOM 1286 C C . ALA A 1 172 ? 3.536 6.214 17.928 1.00 81.19 172 ALA A C 1
ATOM 1288 O O . ALA A 1 172 ? 2.667 5.829 18.710 1.00 81.19 172 ALA A O 1
ATOM 1289 N N . GLU A 1 173 ? 3.359 6.272 16.606 1.00 86.88 173 GLU A N 1
ATOM 1290 C CA . GLU A 1 173 ? 2.110 5.950 15.912 1.00 86.88 173 GLU A CA 1
ATOM 1291 C C . GLU A 1 173 ? 2.384 5.069 14.680 1.00 86.88 173 GLU A C 1
ATOM 1293 O O . GLU A 1 173 ? 2.354 5.566 13.553 1.00 86.88 173 GLU A O 1
ATOM 1298 N N . PRO A 1 174 ? 2.668 3.764 14.869 1.00 93.75 174 PRO A N 1
ATOM 1299 C CA . PRO A 1 174 ? 2.765 2.837 13.748 1.00 93.75 174 PRO A CA 1
ATOM 1300 C C . PRO A 1 174 ? 1.421 2.757 13.023 1.00 93.75 174 PRO A C 1
ATOM 1302 O O . PRO A 1 174 ? 0.350 2.828 13.642 1.00 93.75 174 PRO A O 1
ATOM 1305 N N . TRP A 1 175 ? 1.474 2.567 11.710 1.00 96.00 175 TRP A N 1
ATOM 1306 C CA . TRP A 1 175 ? 0.287 2.489 10.869 1.00 96.00 175 TRP A CA 1
ATOM 1307 C C . TRP A 1 175 ? -0.431 1.163 11.080 1.00 96.00 175 TRP A C 1
ATOM 1309 O O . TRP A 1 175 ? -0.167 0.143 10.448 1.00 96.00 175 TRP A O 1
ATOM 1319 N N . THR A 1 176 ? -1.342 1.180 12.042 1.00 96.81 176 THR A N 1
ATOM 1320 C CA . THR A 1 176 ? -2.139 0.028 12.433 1.00 96.81 176 THR A CA 1
ATOM 1321 C C . THR A 1 176 ? -3.596 0.433 12.536 1.00 96.81 176 THR A C 1
ATOM 1323 O O . THR A 1 176 ? -3.922 1.507 13.051 1.00 96.81 176 THR A O 1
ATOM 1326 N N . PHE A 1 177 ? -4.490 -0.430 12.058 1.00 96.38 177 PHE A N 1
ATOM 1327 C CA . PHE A 1 177 ? -5.921 -0.164 12.139 1.00 96.38 177 PHE A CA 1
ATOM 1328 C C . PHE A 1 177 ? -6.358 -0.014 13.608 1.00 96.38 177 PHE A C 1
ATOM 1330 O O . PHE A 1 177 ? -6.046 -0.883 14.430 1.00 96.38 177 PHE A O 1
ATOM 1337 N N . PRO A 1 178 ? -7.058 1.073 13.977 1.00 95.62 178 PRO A N 1
ATOM 1338 C CA . PRO A 1 178 ? -7.480 1.298 15.353 1.00 95.62 178 PRO A CA 1
ATOM 1339 C C . PRO A 1 178 ? -8.597 0.340 15.788 1.00 95.62 178 PRO A C 1
ATOM 1341 O O . PRO A 1 178 ? -9.296 -0.260 14.972 1.00 95.62 178 PRO A O 1
ATOM 1344 N N . ASP A 1 179 ? -8.772 0.215 17.105 1.00 94.31 179 ASP A N 1
ATOM 1345 C CA . ASP A 1 179 ? -9.891 -0.511 17.709 1.00 94.31 179 ASP A CA 1
ATOM 1346 C C . ASP A 1 179 ? -11.130 0.386 17.780 1.00 94.31 179 ASP A C 1
ATOM 1348 O O . ASP A 1 179 ? -11.237 1.242 18.659 1.00 94.31 179 ASP A O 1
ATOM 1352 N N . THR A 1 180 ? -12.084 0.173 16.874 1.00 92.81 180 THR A N 1
ATOM 1353 C CA . THR A 1 180 ? -13.366 0.901 16.852 1.00 92.81 180 THR A CA 1
ATOM 1354 C C . THR A 1 180 ? -14.208 0.685 18.112 1.00 92.81 180 THR A C 1
ATOM 1356 O O . THR A 1 180 ? -15.107 1.472 18.397 1.00 92.81 180 THR A O 1
ATOM 1359 N N . THR A 1 181 ? -13.909 -0.330 18.925 1.00 91.19 181 THR A N 1
ATOM 1360 C CA . THR A 1 181 ? -14.628 -0.623 20.174 1.00 91.19 181 THR A CA 1
ATOM 1361 C C . THR A 1 181 ? -13.977 -0.005 21.416 1.00 91.19 181 THR A C 1
ATOM 1363 O O . THR A 1 181 ? -14.525 -0.110 22.519 1.00 91.19 181 THR A O 1
ATOM 1366 N N . ALA A 1 182 ? -12.827 0.662 21.260 1.00 88.69 182 ALA A N 1
ATOM 1367 C CA . ALA A 1 182 ? -12.093 1.261 22.367 1.00 88.69 182 ALA A CA 1
ATOM 1368 C C . ALA A 1 182 ? -12.881 2.390 23.060 1.00 88.69 182 ALA A C 1
ATOM 1370 O O . ALA A 1 182 ? -13.630 3.147 22.440 1.00 88.69 182 ALA A O 1
ATOM 1371 N N . VAL A 1 183 ? -12.678 2.520 24.377 1.00 85.25 183 VAL A N 1
ATOM 1372 C CA . VAL A 1 183 ? -13.238 3.603 25.200 1.00 85.25 183 VAL A CA 1
ATOM 1373 C C . VAL A 1 183 ? -12.094 4.313 25.941 1.00 85.25 183 VAL A C 1
ATOM 1375 O O . VAL A 1 183 ? -11.475 3.695 26.811 1.00 85.25 183 VAL A O 1
ATOM 1378 N N . PRO A 1 184 ? -11.816 5.602 25.662 1.00 84.94 184 PRO A N 1
ATOM 1379 C CA . PRO A 1 184 ? -12.523 6.479 24.722 1.00 84.94 184 PRO A CA 1
ATOM 1380 C C . PRO A 1 184 ? -12.359 6.039 23.260 1.00 84.94 184 PRO A C 1
ATOM 1382 O O . PRO A 1 184 ? -11.417 5.321 22.934 1.00 84.94 184 PRO A O 1
ATOM 1385 N N . ALA A 1 185 ? -13.288 6.491 22.412 1.00 84.94 185 ALA A N 1
ATOM 1386 C CA . ALA A 1 185 ? -13.242 6.250 20.974 1.00 84.94 185 ALA A CA 1
ATOM 1387 C C . ALA A 1 185 ? -11.890 6.697 20.383 1.00 84.94 185 ALA A C 1
ATOM 1389 O O . ALA A 1 185 ? -11.333 7.696 20.861 1.00 84.94 185 ALA A O 1
ATOM 1390 N N . PRO A 1 186 ? -11.368 6.000 19.358 1.00 86.88 186 PRO A N 1
ATOM 1391 C CA . PRO A 1 186 ? -10.131 6.411 18.709 1.00 86.88 186 PRO A CA 1
ATOM 1392 C C . PRO A 1 186 ? -10.280 7.788 18.065 1.00 86.88 186 PRO A C 1
ATOM 1394 O O . PRO A 1 186 ? -11.364 8.178 17.632 1.00 86.88 186 PRO A O 1
ATOM 1397 N N . THR A 1 187 ? -9.173 8.517 17.981 1.00 91.12 187 THR A N 1
ATOM 1398 C CA . THR A 1 187 ? -9.093 9.748 17.191 1.00 91.12 187 THR A CA 1
ATOM 1399 C C . THR A 1 187 ? -8.854 9.423 15.715 1.00 91.12 187 THR A C 1
ATOM 1401 O O . THR A 1 187 ? -8.304 8.352 15.430 1.00 91.12 187 THR A O 1
ATOM 1404 N N . PRO A 1 188 ? -9.201 10.343 14.795 1.00 93.06 188 PRO A N 1
ATOM 1405 C CA . PRO A 1 188 ? -8.798 10.254 13.394 1.00 93.06 188 PRO A CA 1
ATOM 1406 C C . PRO A 1 188 ? -7.297 9.988 13.232 1.00 93.06 188 PRO A C 1
ATOM 1408 O O . PRO A 1 188 ? -6.497 10.372 14.096 1.00 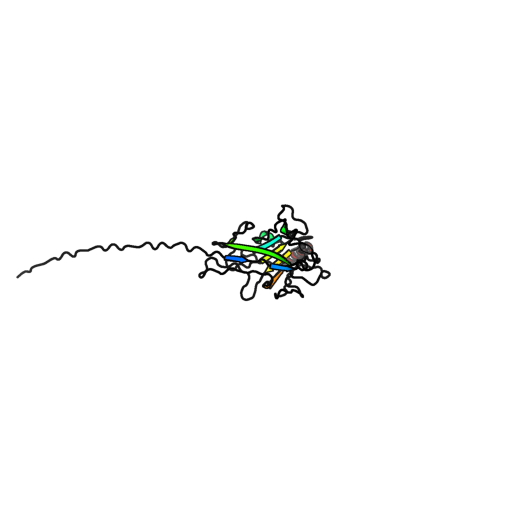93.06 188 PRO A O 1
ATOM 1411 N N . ARG A 1 189 ? -6.930 9.310 12.143 1.00 93.44 189 ARG A N 1
ATOM 1412 C CA . ARG A 1 189 ? -5.548 8.943 11.813 1.00 93.44 189 ARG A CA 1
ATOM 1413 C C . ARG A 1 189 ? -5.085 9.676 10.562 1.00 93.44 189 ARG A C 1
ATOM 1415 O O . ARG A 1 189 ? -5.846 9.773 9.611 1.00 93.44 189 ARG A O 1
ATOM 1422 N N . SER A 1 190 ? -3.829 10.122 10.586 1.00 91.75 190 SER A N 1
ATOM 1423 C CA . SER A 1 190 ? -3.107 10.653 9.426 1.00 91.75 190 SER A CA 1
ATOM 1424 C C . SER A 1 190 ? -1.953 9.702 9.124 1.00 91.75 190 SER A C 1
ATOM 1426 O O . SER A 1 190 ? -1.089 9.486 9.975 1.00 91.75 190 SER A O 1
ATOM 1428 N N . TRP A 1 191 ? -1.977 9.067 7.961 1.00 91.62 191 TRP A N 1
ATOM 1429 C CA . TRP A 1 191 ? -0.973 8.126 7.471 1.00 91.62 191 TRP A CA 1
ATOM 1430 C C . TRP A 1 191 ? -0.258 8.742 6.272 1.00 91.62 191 TRP A C 1
ATOM 1432 O O . TRP A 1 191 ? -0.413 8.322 5.128 1.00 91.62 191 TRP A O 1
ATOM 1442 N N . ASP A 1 192 ? 0.521 9.779 6.559 1.00 86.31 192 ASP A N 1
ATOM 1443 C CA . ASP A 1 192 ? 1.232 10.567 5.563 1.00 86.31 192 ASP A CA 1
ATOM 1444 C C . ASP A 1 192 ? 2.606 9.973 5.240 1.00 86.31 192 ASP A C 1
ATOM 1446 O O . ASP A 1 192 ? 3.365 9.605 6.130 1.00 86.31 192 ASP A O 1
ATOM 1450 N N . LEU A 1 193 ? 3.019 9.997 3.972 1.00 85.50 193 LEU A N 1
ATOM 1451 C CA . LEU A 1 193 ? 4.342 9.513 3.543 1.00 85.50 193 LEU A CA 1
ATOM 1452 C C . LEU A 1 193 ? 5.535 10.122 4.315 1.00 85.50 193 LEU A C 1
ATOM 1454 O O . LEU A 1 193 ? 6.576 9.481 4.431 1.00 85.50 193 LEU A O 1
ATOM 1458 N N . VAL A 1 194 ? 5.386 11.335 4.861 1.00 84.00 194 VAL A N 1
ATOM 1459 C CA . VAL A 1 194 ? 6.381 11.999 5.730 1.00 84.00 194 VAL A CA 1
ATOM 1460 C C . VAL A 1 194 ? 6.712 11.167 6.979 1.00 84.00 194 VAL A C 1
ATOM 1462 O O . VAL A 1 194 ? 7.853 11.169 7.441 1.00 84.00 194 VAL A O 1
ATOM 1465 N N . ASP A 1 195 ? 5.729 10.419 7.481 1.00 87.44 195 ASP A N 1
ATOM 1466 C CA . ASP A 1 195 ? 5.840 9.533 8.637 1.00 87.44 195 ASP A CA 1
ATOM 1467 C C . ASP A 1 195 ? 6.183 8.097 8.222 1.00 87.44 195 ASP A C 1
ATOM 1469 O O . 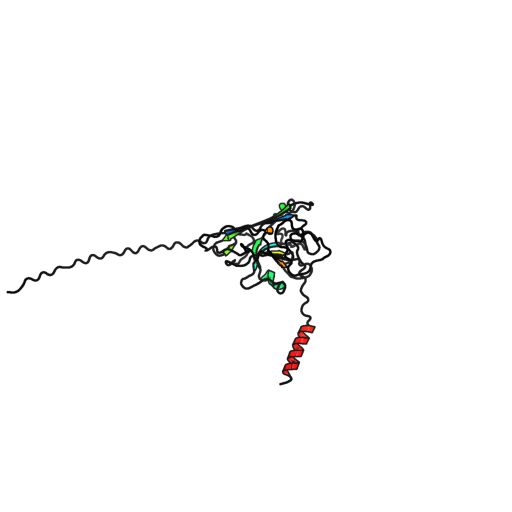ASP A 1 195 ? 6.382 7.236 9.078 1.00 87.44 195 ASP A O 1
ATOM 1473 N N . ALA A 1 196 ? 6.262 7.819 6.915 1.00 90.31 196 ALA A N 1
ATOM 1474 C CA . ALA A 1 196 ? 6.588 6.495 6.428 1.00 90.31 196 ALA A CA 1
ATOM 1475 C C . ALA A 1 196 ? 8.043 6.118 6.740 1.00 90.31 196 ALA A C 1
ATOM 1477 O O . ALA A 1 196 ? 9.019 6.841 6.527 1.00 90.31 196 ALA A O 1
ATOM 1478 N N . ASP A 1 197 ? 8.102 4.912 7.261 1.00 91.81 197 ASP A N 1
ATOM 1479 C CA . ASP A 1 197 ? 9.185 4.167 7.852 1.00 91.81 197 ASP A CA 1
ATOM 1480 C C . ASP A 1 197 ? 10.046 3.216 7.041 1.00 91.81 197 ASP A C 1
ATOM 1482 O O . ASP A 1 197 ? 11.263 3.054 7.177 1.00 91.81 197 ASP A O 1
ATOM 1486 N N . THR A 1 198 ? 9.292 2.461 6.259 1.00 93.56 198 THR A N 1
ATOM 1487 C CA . THR A 1 198 ? 9.609 1.085 5.954 1.00 93.56 198 THR A CA 1
ATOM 1488 C C . THR A 1 198 ? 9.077 0.798 4.568 1.00 93.56 198 THR A C 1
ATOM 1490 O O . THR A 1 198 ? 7.878 0.906 4.328 1.00 93.56 198 THR A O 1
ATOM 1493 N N . ALA A 1 199 ? 9.967 0.408 3.661 1.00 94.25 199 ALA A N 1
ATOM 1494 C CA . ALA A 1 199 ? 9.613 -0.175 2.377 1.00 94.25 199 ALA A CA 1
ATOM 1495 C C . ALA A 1 199 ? 9.940 -1.674 2.396 1.00 94.25 199 ALA A C 1
ATOM 1497 O O . ALA A 1 199 ? 11.076 -2.069 2.651 1.00 94.25 199 ALA A O 1
ATOM 1498 N N . VAL A 1 200 ? 8.955 -2.525 2.103 1.00 93.44 200 VAL A N 1
ATOM 1499 C CA . VAL A 1 200 ? 9.155 -3.980 1.972 1.00 93.44 200 VAL A CA 1
ATOM 1500 C C . VAL A 1 200 ? 9.730 -4.312 0.591 1.00 93.44 200 VAL A C 1
ATOM 1502 O O . VAL A 1 200 ? 10.654 -5.118 0.457 1.00 93.44 200 VAL A O 1
ATOM 1505 N N . VAL A 1 201 ? 9.207 -3.650 -0.439 1.00 93.31 201 VAL A N 1
ATOM 1506 C CA . VAL A 1 201 ? 9.705 -3.623 -1.823 1.00 93.31 201 VAL A CA 1
ATOM 1507 C C . VAL A 1 201 ? 9.650 -2.182 -2.296 1.00 93.31 201 VAL A C 1
ATOM 1509 O O . VAL A 1 201 ? 8.757 -1.457 -1.870 1.00 93.31 201 VAL A O 1
ATOM 1512 N N . GLY A 1 202 ? 10.569 -1.785 -3.176 1.00 91.94 202 GLY A N 1
ATOM 1513 C CA . GLY A 1 202 ? 10.692 -0.401 -3.627 1.00 91.94 202 GLY A CA 1
ATOM 1514 C C . GLY A 1 202 ? 11.549 0.434 -2.679 1.00 91.94 202 GLY A C 1
ATOM 1515 O O . GLY A 1 202 ? 12.258 -0.106 -1.828 1.00 91.94 202 GLY A O 1
ATOM 1516 N N . ALA A 1 203 ? 11.480 1.752 -2.813 1.00 90.38 203 ALA A N 1
ATOM 1517 C CA . ALA A 1 203 ? 12.147 2.671 -1.905 1.00 90.38 203 ALA A CA 1
ATOM 1518 C C . ALA A 1 203 ? 11.305 3.920 -1.634 1.00 90.38 203 ALA A C 1
ATOM 1520 O O . ALA A 1 203 ? 10.613 4.418 -2.523 1.00 90.38 203 ALA A O 1
ATOM 1521 N N . ILE A 1 204 ? 11.406 4.438 -0.414 1.00 89.50 204 ILE A N 1
ATOM 1522 C CA . ILE A 1 204 ? 10.799 5.700 0.016 1.00 89.50 204 ILE A CA 1
ATOM 1523 C C . ILE A 1 204 ? 11.858 6.631 0.606 1.00 89.50 204 ILE A C 1
ATOM 1525 O O . ILE A 1 204 ? 12.911 6.173 1.053 1.00 89.50 204 ILE A O 1
ATOM 1529 N N . ASN A 1 205 ? 11.553 7.929 0.655 1.00 82.19 205 ASN A N 1
ATOM 1530 C CA . ASN A 1 205 ? 12.368 8.950 1.318 1.00 82.19 205 ASN A CA 1
ATOM 1531 C C . ASN A 1 205 ? 13.829 8.931 0.843 1.00 82.19 205 ASN A C 1
ATOM 1533 O O . ASN A 1 205 ? 14.761 8.850 1.644 1.00 82.19 205 ASN A O 1
ATOM 1537 N N . GLY A 1 206 ? 14.031 8.999 -0.477 1.00 77.94 206 GLY A N 1
ATOM 1538 C CA . GLY A 1 206 ? 15.355 8.969 -1.091 1.00 77.94 206 GLY A CA 1
ATOM 1539 C C . GLY A 1 206 ? 16.318 10.045 -0.555 1.00 77.94 206 GLY A C 1
ATOM 1540 O O . GLY A 1 206 ? 15.922 10.929 0.208 1.00 77.94 206 GLY A O 1
ATOM 1541 N N . PRO A 1 207 ? 17.602 9.998 -0.956 1.00 67.44 207 PRO A N 1
ATOM 1542 C CA . PRO A 1 207 ? 18.696 10.787 -0.371 1.00 67.44 207 PRO A CA 1
ATOM 1543 C C . PRO A 1 207 ? 18.457 12.300 -0.280 1.00 67.44 207 PRO A C 1
ATOM 1545 O O . PRO A 1 207 ? 18.984 12.935 0.628 1.00 67.44 207 PRO A O 1
ATOM 1548 N N . ASP A 1 208 ? 17.658 12.853 -1.195 1.00 61.34 208 ASP A N 1
ATOM 1549 C CA . ASP A 1 208 ? 17.326 14.279 -1.261 1.00 61.34 208 ASP A CA 1
ATOM 1550 C C . ASP A 1 208 ? 15.867 14.574 -0.862 1.00 61.34 208 ASP A C 1
ATOM 1552 O O . ASP A 1 208 ? 15.353 15.669 -1.119 1.00 61.34 208 ASP A O 1
ATOM 1556 N N . SER A 1 209 ? 15.146 13.609 -0.273 1.00 59.16 209 SER A N 1
ATOM 1557 C CA . SER A 1 209 ? 13.749 13.778 0.152 1.00 59.16 209 SER A CA 1
ATOM 1558 C C . SER A 1 209 ? 13.602 15.015 1.043 1.00 59.16 209 SER A C 1
ATOM 1560 O O . SER A 1 209 ? 14.221 15.155 2.094 1.00 59.16 209 SER A O 1
ATOM 1562 N N . LEU A 1 210 ? 12.758 15.955 0.604 1.00 54.38 210 LEU A N 1
ATOM 1563 C CA . LEU A 1 210 ? 12.437 17.174 1.363 1.00 54.38 210 LEU A CA 1
ATOM 1564 C C . LEU A 1 210 ? 11.544 16.866 2.583 1.00 54.38 210 LEU A C 1
ATOM 1566 O O . LEU A 1 210 ? 11.172 17.775 3.321 1.00 54.38 210 LEU A O 1
ATOM 1570 N N . GLY A 1 211 ? 11.170 15.596 2.757 1.00 53.19 211 GLY A N 1
ATOM 1571 C CA . GLY A 1 211 ? 10.024 15.141 3.532 1.00 53.19 211 GLY A CA 1
ATOM 1572 C C . GLY A 1 211 ? 10.344 14.508 4.879 1.00 53.19 211 GLY A C 1
ATOM 1573 O O . GLY A 1 211 ? 9.509 13.772 5.364 1.00 53.19 211 GLY A O 1
ATOM 1574 N N . GLY A 1 212 ? 11.510 14.746 5.486 1.00 57.16 212 GLY A N 1
ATOM 1575 C CA . GLY A 1 212 ? 11.776 14.443 6.907 1.00 57.16 212 GLY A CA 1
ATOM 1576 C C . GLY A 1 212 ? 11.756 12.970 7.363 1.00 57.16 212 GLY A C 1
ATOM 1577 O O . GLY A 1 212 ? 12.283 12.693 8.441 1.00 57.16 212 GLY A O 1
ATOM 1578 N N . GLY A 1 213 ? 11.200 12.049 6.575 1.00 64.94 213 GLY A N 1
ATOM 1579 C CA . GLY A 1 213 ? 11.088 10.628 6.876 1.00 64.94 213 GLY A CA 1
ATOM 1580 C C . GLY A 1 213 ? 12.410 9.874 6.738 1.00 64.94 213 GLY A C 1
ATOM 1581 O O . GLY A 1 213 ? 13.409 10.379 6.217 1.00 64.94 213 GLY A O 1
ATOM 1582 N N . THR A 1 214 ? 12.428 8.634 7.226 1.00 76.25 214 THR A N 1
ATOM 1583 C CA . THR A 1 214 ? 13.630 7.793 7.170 1.00 76.25 214 THR A CA 1
ATOM 1584 C C . THR A 1 214 ? 13.737 7.151 5.792 1.00 76.25 214 THR A C 1
ATOM 1586 O O . THR A 1 214 ? 12.792 6.515 5.329 1.00 76.25 214 THR A O 1
ATOM 1589 N N . ASN A 1 215 ? 14.892 7.303 5.134 1.00 81.06 215 ASN A N 1
ATOM 1590 C CA . ASN A 1 215 ? 15.182 6.595 3.887 1.00 81.06 215 ASN A CA 1
ATOM 1591 C C . ASN A 1 215 ? 15.071 5.084 4.109 1.00 81.06 215 ASN A C 1
ATOM 1593 O O . ASN A 1 215 ? 15.770 4.531 4.965 1.00 81.06 215 ASN A O 1
ATOM 1597 N N . SER A 1 216 ? 14.221 4.432 3.323 1.00 81.56 216 SER A N 1
ATOM 1598 C CA . SER A 1 216 ? 13.959 3.004 3.435 1.00 81.56 216 SER A CA 1
ATOM 1599 C C . SER A 1 216 ? 13.958 2.366 2.057 1.00 81.56 216 SER A C 1
ATOM 1601 O O . SER A 1 216 ? 13.228 2.789 1.162 1.00 81.56 216 SER A O 1
ATOM 1603 N N . VAL A 1 217 ? 14.795 1.344 1.893 1.00 83.69 217 VAL A N 1
ATOM 1604 C CA . VAL A 1 217 ? 14.950 0.590 0.647 1.00 83.69 217 VAL A CA 1
ATOM 1605 C C . VAL A 1 217 ? 14.615 -0.866 0.939 1.00 83.69 217 VAL A C 1
ATOM 1607 O O . VAL A 1 217 ? 15.324 -1.534 1.695 1.00 83.69 217 VAL A O 1
ATOM 1610 N N . GLY A 1 218 ? 13.528 -1.338 0.340 1.00 82.88 218 GLY A N 1
ATOM 1611 C CA . GLY A 1 218 ? 13.079 -2.720 0.401 1.00 82.88 218 GLY A CA 1
ATOM 1612 C C . GLY A 1 218 ? 13.796 -3.617 -0.605 1.00 82.88 218 GLY A C 1
ATOM 1613 O O . GLY A 1 218 ? 14.803 -3.255 -1.218 1.00 82.88 218 GLY A O 1
ATOM 1614 N N . GLY A 1 219 ? 13.272 -4.827 -0.792 1.00 80.31 219 GLY A N 1
ATOM 1615 C CA . GLY A 1 219 ? 13.799 -5.739 -1.806 1.00 80.31 219 GLY A CA 1
ATOM 1616 C C . GLY A 1 219 ? 13.435 -5.361 -3.241 1.00 80.31 219 GLY A C 1
ATOM 1617 O O . GLY A 1 219 ? 12.802 -4.343 -3.517 1.00 80.31 219 GLY A O 1
ATOM 1618 N N . GLY A 1 220 ? 13.830 -6.227 -4.175 1.00 74.25 220 GLY A N 1
ATOM 1619 C CA . GLY A 1 220 ? 13.685 -6.017 -5.618 1.00 74.25 220 GLY A CA 1
ATOM 1620 C C . GLY A 1 220 ? 14.947 -5.435 -6.259 1.00 74.25 220 GLY A C 1
ATOM 1621 O O . GLY A 1 220 ? 15.982 -5.288 -5.608 1.00 74.25 220 GLY A O 1
ATOM 1622 N N . THR A 1 221 ? 14.865 -5.128 -7.552 1.00 74.88 221 THR A N 1
ATOM 1623 C CA . THR A 1 221 ? 15.975 -4.552 -8.323 1.00 74.88 221 THR A CA 1
ATOM 1624 C C . THR A 1 221 ? 15.567 -3.240 -8.975 1.00 74.88 221 THR A C 1
ATOM 1626 O O . THR A 1 221 ? 14.481 -3.142 -9.543 1.00 74.88 221 THR A O 1
ATOM 1629 N N . TYR A 1 222 ? 16.467 -2.262 -8.935 1.00 73.69 222 TYR A N 1
ATOM 1630 C CA . TYR A 1 222 ? 16.322 -0.956 -9.570 1.00 73.69 222 TYR A CA 1
ATOM 1631 C C . TYR A 1 222 ? 17.494 -0.687 -10.507 1.00 73.69 222 TYR A C 1
ATOM 1633 O O . TYR A 1 222 ? 18.607 -1.177 -10.285 1.00 73.69 222 TYR A O 1
ATOM 1641 N N . ASP A 1 223 ? 17.259 0.118 -11.542 1.00 74.31 223 ASP A N 1
ATOM 1642 C CA . ASP A 1 223 ? 18.333 0.589 -12.402 1.00 74.31 223 ASP A CA 1
ATOM 1643 C C . ASP A 1 223 ? 19.152 1.663 -11.670 1.00 74.31 223 ASP A C 1
ATOM 1645 O O . ASP A 1 223 ? 18.705 2.786 -11.433 1.00 74.31 223 ASP A O 1
ATOM 1649 N N . THR A 1 224 ? 20.390 1.344 -11.304 1.00 69.88 224 THR A N 1
ATOM 1650 C CA . THR A 1 224 ? 21.282 2.298 -10.629 1.00 69.88 224 THR A CA 1
ATOM 1651 C C . THR A 1 224 ? 21.713 3.473 -11.512 1.00 69.88 224 THR A C 1
ATOM 1653 O O . THR A 1 224 ? 22.364 4.385 -11.012 1.00 69.88 224 THR A O 1
ATOM 1656 N N . SER A 1 225 ? 21.403 3.446 -12.812 1.00 68.06 225 SER A N 1
ATOM 1657 C CA . SER A 1 225 ? 21.663 4.548 -13.743 1.00 68.06 225 SER A CA 1
ATOM 1658 C C . SER A 1 225 ? 20.544 5.597 -13.797 1.00 68.06 225 SER A C 1
ATOM 1660 O O . SER A 1 225 ? 20.760 6.675 -14.352 1.00 68.06 225 SER A O 1
ATOM 1662 N N . GLY A 1 226 ? 19.388 5.311 -13.185 1.00 64.81 226 GLY A N 1
ATOM 1663 C CA . GLY A 1 226 ? 18.278 6.253 -13.049 1.00 64.81 226 GLY A CA 1
ATOM 1664 C C . GLY A 1 226 ? 18.563 7.411 -12.073 1.00 64.81 226 GLY A C 1
ATOM 1665 O O . GLY A 1 226 ? 19.571 7.397 -11.360 1.00 64.81 226 GLY A O 1
ATOM 1666 N N . PRO A 1 227 ? 17.674 8.420 -12.015 1.00 68.81 227 PRO A N 1
ATOM 1667 C CA . PRO A 1 227 ? 17.790 9.545 -11.097 1.00 68.81 227 PRO A CA 1
ATOM 1668 C C . PRO A 1 227 ? 17.905 9.063 -9.645 1.00 68.81 227 PRO A C 1
ATOM 1670 O O . PRO A 1 227 ? 17.227 8.131 -9.206 1.00 68.81 227 PRO A O 1
ATOM 1673 N N . THR A 1 228 ? 18.812 9.693 -8.899 1.00 72.06 228 THR A N 1
ATOM 1674 C CA . THR A 1 228 ? 19.052 9.394 -7.479 1.00 72.06 228 THR A CA 1
ATOM 1675 C C . THR A 1 228 ? 18.138 10.183 -6.552 1.00 72.06 228 THR A C 1
ATOM 1677 O O . THR A 1 228 ? 18.070 9.863 -5.368 1.00 72.06 228 THR A O 1
ATOM 1680 N N . ASP A 1 229 ? 17.457 11.198 -7.083 1.00 79.50 229 ASP A N 1
ATOM 1681 C CA . ASP A 1 229 ? 16.488 11.998 -6.353 1.00 79.50 229 ASP A CA 1
ATOM 1682 C C . ASP A 1 229 ? 15.079 11.415 -6.536 1.00 79.50 229 ASP A C 1
ATOM 1684 O O . ASP A 1 229 ? 14.554 11.373 -7.646 1.00 79.50 229 ASP A O 1
ATOM 1688 N N . TYR A 1 230 ? 14.486 10.940 -5.441 1.00 81.31 230 TYR A N 1
ATOM 1689 C CA . TYR A 1 230 ? 13.127 10.411 -5.398 1.00 81.31 230 TYR A CA 1
ATOM 1690 C C . TYR A 1 230 ? 12.527 10.551 -3.995 1.00 81.31 230 TYR A C 1
ATOM 1692 O O . TYR A 1 230 ? 13.235 10.633 -2.989 1.00 81.31 230 TYR A O 1
ATOM 1700 N N . ILE A 1 231 ? 11.201 10.544 -3.941 1.00 85.19 231 ILE A N 1
ATOM 1701 C CA . ILE A 1 231 ? 10.388 10.401 -2.733 1.00 85.19 231 ILE A CA 1
ATOM 1702 C C . ILE A 1 231 ? 9.824 8.977 -2.683 1.00 85.19 231 ILE A C 1
ATOM 1704 O O . ILE A 1 231 ? 9.891 8.344 -1.637 1.00 85.19 231 ILE A O 1
ATOM 1708 N N . ILE A 1 232 ? 9.343 8.457 -3.816 1.00 88.06 232 ILE A N 1
ATOM 1709 C CA . ILE A 1 232 ? 8.893 7.072 -3.997 1.00 88.06 232 ILE A CA 1
ATOM 1710 C C . ILE A 1 232 ? 9.592 6.505 -5.226 1.00 88.06 232 ILE A C 1
ATOM 1712 O O . ILE A 1 232 ? 9.689 7.176 -6.255 1.00 88.06 232 ILE A O 1
ATOM 1716 N N . ARG A 1 233 ? 10.041 5.256 -5.134 1.00 89.31 233 ARG A N 1
ATOM 1717 C CA . ARG A 1 233 ? 10.589 4.510 -6.261 1.00 89.31 233 ARG A CA 1
ATOM 1718 C C . ARG A 1 233 ? 10.059 3.081 -6.290 1.00 89.31 233 ARG A C 1
ATOM 1720 O O . ARG A 1 233 ? 10.290 2.327 -5.343 1.00 89.31 233 ARG A O 1
ATOM 1727 N N . THR A 1 234 ? 9.388 2.687 -7.374 1.00 91.00 234 THR A N 1
ATOM 1728 C CA . THR A 1 234 ? 9.018 1.274 -7.581 1.00 91.00 234 THR A CA 1
ATOM 1729 C C . THR A 1 234 ? 10.234 0.447 -7.958 1.00 91.00 234 THR A C 1
ATOM 1731 O O . THR A 1 234 ? 11.245 0.957 -8.448 1.00 91.00 234 THR A O 1
ATOM 1734 N N . HIS A 1 235 ? 10.136 -0.855 -7.717 1.00 88.50 235 HIS A N 1
ATOM 1735 C CA . HIS A 1 235 ? 11.134 -1.823 -8.131 1.00 88.50 235 HIS A CA 1
ATOM 1736 C C . HIS A 1 235 ? 10.549 -2.823 -9.107 1.00 88.50 235 HIS A C 1
ATOM 1738 O O . HIS A 1 235 ? 9.403 -3.262 -8.966 1.00 88.50 235 HIS A O 1
ATOM 1744 N N . ASN A 1 236 ? 11.416 -3.284 -10.007 1.00 87.75 236 ASN A N 1
ATOM 1745 C CA . ASN A 1 236 ? 11.080 -4.401 -10.854 1.00 87.75 236 ASN A CA 1
ATOM 1746 C C . ASN A 1 236 ? 10.964 -5.661 -9.996 1.00 87.75 236 ASN A C 1
ATOM 1748 O O . ASN A 1 236 ? 11.931 -6.085 -9.350 1.00 87.75 236 ASN A O 1
ATOM 1752 N N . VAL A 1 237 ? 9.780 -6.263 -10.015 1.00 85.50 237 VAL A N 1
ATOM 1753 C CA . VAL A 1 237 ? 9.514 -7.573 -9.427 1.00 85.50 237 VAL A CA 1
ATOM 1754 C C . VAL A 1 237 ? 9.448 -8.595 -10.554 1.00 85.50 237 VAL A C 1
ATOM 1756 O O . VAL A 1 237 ? 8.416 -9.188 -10.868 1.00 85.50 237 VAL A O 1
ATOM 1759 N N . ALA A 1 238 ? 10.589 -8.795 -11.211 1.00 78.75 238 ALA A N 1
ATOM 1760 C CA . ALA A 1 238 ? 10.769 -9.966 -12.049 1.00 78.75 238 ALA A CA 1
ATOM 1761 C C . ALA A 1 238 ? 10.680 -11.215 -11.166 1.00 78.75 238 ALA A C 1
ATOM 1763 O O . ALA A 1 238 ? 11.162 -11.218 -10.030 1.00 78.75 238 ALA A O 1
ATOM 1764 N N . SER A 1 239 ? 10.085 -12.281 -11.704 1.00 64.44 239 SER A N 1
ATOM 1765 C CA . SER A 1 239 ? 10.075 -13.596 -11.063 1.00 64.44 239 SER A CA 1
ATOM 1766 C C . SER A 1 239 ? 11.483 -13.912 -10.563 1.00 64.44 239 SER A C 1
ATOM 1768 O O . SER A 1 239 ? 12.434 -13.895 -11.358 1.00 64.44 239 SER A O 1
ATOM 1770 N N . LEU A 1 240 ? 11.624 -14.177 -9.260 1.00 57.44 240 LEU A N 1
ATOM 1771 C CA . LEU A 1 240 ? 12.861 -14.740 -8.727 1.00 57.44 240 LEU A CA 1
ATOM 1772 C C . LEU A 1 240 ? 13.212 -15.946 -9.606 1.00 57.44 240 LEU A C 1
ATOM 1774 O O . LEU A 1 240 ? 12.296 -16.685 -9.974 1.00 57.44 240 LEU A O 1
ATOM 1778 N N . PRO A 1 241 ? 14.485 -16.155 -9.990 1.00 51.25 241 PRO A N 1
ATOM 1779 C CA . PRO A 1 241 ? 14.842 -17.345 -10.740 1.00 51.25 241 PRO A CA 1
ATOM 1780 C C . PRO A 1 241 ? 14.334 -18.542 -9.945 1.00 51.25 241 PRO A C 1
ATOM 1782 O O . PRO A 1 241 ? 14.826 -18.787 -8.839 1.00 51.25 241 PRO A O 1
ATOM 1785 N N . GLU A 1 242 ? 13.324 -19.243 -10.470 1.00 52.19 242 GLU A N 1
ATOM 1786 C CA . GLU A 1 242 ? 12.841 -20.465 -9.842 1.00 52.19 242 GLU A CA 1
ATOM 1787 C C . GLU A 1 242 ? 14.073 -21.328 -9.548 1.00 52.19 242 GLU A C 1
ATOM 1789 O O . GLU A 1 242 ? 14.989 -21.381 -10.389 1.00 52.19 242 GLU A O 1
ATOM 1794 N N . PRO A 1 243 ? 14.171 -21.972 -8.367 1.00 53.41 243 PRO A N 1
ATOM 1795 C CA . PRO A 1 243 ? 15.282 -22.866 -8.100 1.00 53.41 243 PRO A CA 1
ATOM 1796 C C . PRO A 1 243 ? 15.320 -23.863 -9.248 1.00 53.41 243 PRO A C 1
ATOM 1798 O O . PRO A 1 243 ? 14.388 -24.646 -9.427 1.00 53.41 243 PRO A O 1
ATOM 1801 N N . SER A 1 244 ? 16.373 -23.762 -10.068 1.00 58.97 244 SER A N 1
ATOM 1802 C CA . SER A 1 244 ? 16.462 -24.510 -11.316 1.00 58.97 244 SER A CA 1
ATOM 1803 C C . SER A 1 244 ? 16.083 -25.964 -11.038 1.00 58.97 244 SER A C 1
ATOM 1805 O O . SER A 1 244 ? 16.554 -26.513 -10.037 1.00 58.97 244 SER A O 1
ATOM 1807 N N . PRO A 1 245 ? 15.289 -26.635 -11.886 1.00 67.94 245 PRO A N 1
ATOM 1808 C CA . PRO A 1 245 ? 14.929 -28.036 -11.669 1.00 67.94 245 PRO A CA 1
ATOM 1809 C C . PRO A 1 245 ? 16.159 -28.942 -11.445 1.00 67.94 245 PRO A C 1
ATOM 1811 O O . PRO A 1 245 ? 16.047 -29.993 -10.815 1.00 67.94 245 PRO A O 1
ATOM 1814 N N . ALA A 1 246 ? 17.353 -28.506 -11.870 1.00 63.22 246 ALA A N 1
ATOM 1815 C CA . ALA A 1 246 ? 18.639 -29.112 -11.534 1.00 63.22 246 ALA A CA 1
ATOM 1816 C C . ALA A 1 246 ? 18.960 -29.141 -10.020 1.00 63.22 246 ALA A C 1
ATOM 1818 O O . ALA A 1 246 ? 19.459 -30.153 -9.526 1.00 63.22 246 ALA A O 1
ATOM 1819 N N . LEU A 1 247 ? 18.661 -28.073 -9.270 1.00 63.94 247 LEU A N 1
ATOM 1820 C CA . LEU A 1 247 ? 18.819 -28.008 -7.811 1.00 63.94 247 LEU A CA 1
ATOM 1821 C C . LEU A 1 247 ? 17.837 -28.954 -7.108 1.00 63.94 247 LEU A C 1
ATOM 1823 O O . LEU A 1 247 ? 18.251 -29.719 -6.238 1.00 63.94 247 LEU A O 1
ATOM 1827 N N . SER A 1 248 ? 16.577 -28.995 -7.545 1.00 69.69 248 SER A N 1
ATOM 1828 C CA . SER A 1 248 ? 15.580 -29.944 -7.024 1.00 69.69 248 SER A CA 1
ATOM 1829 C C . SER A 1 248 ? 15.972 -31.405 -7.297 1.00 69.69 248 SER A C 1
ATOM 1831 O O . SER A 1 248 ? 15.816 -32.267 -6.430 1.00 69.69 248 SER A O 1
ATOM 1833 N N . LEU A 1 249 ? 16.572 -31.689 -8.460 1.00 67.25 249 LEU A N 1
ATOM 1834 C CA . LEU A 1 249 ? 17.147 -33.001 -8.790 1.00 67.25 249 LEU A CA 1
ATOM 1835 C C . LEU A 1 249 ? 18.339 -33.371 -7.891 1.00 67.25 249 LEU A C 1
ATOM 1837 O O . LEU A 1 249 ? 18.446 -34.520 -7.466 1.00 67.25 249 LEU A O 1
ATOM 1841 N N . LEU A 1 250 ? 19.212 -32.419 -7.551 1.00 64.94 250 LEU A N 1
ATOM 1842 C CA . LEU A 1 250 ? 20.343 -32.636 -6.636 1.00 64.94 250 LEU A CA 1
ATOM 1843 C C . LEU A 1 250 ? 19.889 -32.943 -5.196 1.00 64.94 250 LEU A C 1
ATOM 1845 O O . LEU A 1 250 ? 20.445 -33.841 -4.551 1.00 64.94 250 LEU A O 1
ATOM 1849 N N . PHE A 1 251 ? 18.843 -32.273 -4.705 1.00 67.06 251 PHE A N 1
ATOM 1850 C CA . PHE A 1 251 ? 18.233 -32.599 -3.410 1.00 67.06 251 PHE A CA 1
ATOM 1851 C C . PHE A 1 251 ? 17.501 -33.950 -3.434 1.00 67.06 251 PHE A C 1
ATOM 1853 O O . PHE A 1 251 ? 17.633 -34.748 -2.506 1.00 67.06 251 PHE A O 1
ATOM 1860 N N . GLY A 1 252 ? 16.807 -34.279 -4.527 1.00 66.00 252 GLY A N 1
ATOM 1861 C CA . GLY A 1 252 ? 16.177 -35.592 -4.695 1.00 66.00 252 GLY A CA 1
ATOM 1862 C C . GLY A 1 252 ? 17.186 -36.749 -4.704 1.00 66.00 252 GLY A C 1
ATOM 1863 O O . GLY A 1 252 ? 16.995 -37.762 -4.028 1.00 66.00 252 GLY A O 1
ATOM 1864 N N . LEU A 1 253 ? 18.307 -36.598 -5.418 1.00 67.94 253 LEU A N 1
ATOM 1865 C CA . LEU A 1 253 ? 19.338 -37.637 -5.523 1.00 67.94 253 LEU A CA 1
ATOM 1866 C C . LEU A 1 253 ? 20.119 -37.851 -4.217 1.00 67.94 253 LEU A C 1
ATOM 1868 O O . LEU A 1 253 ? 20.514 -38.982 -3.919 1.00 67.94 253 LEU A O 1
ATOM 1872 N N . SER A 1 254 ? 20.310 -36.807 -3.408 1.00 63.06 254 SER A N 1
ATOM 1873 C CA . SER A 1 254 ? 20.989 -36.921 -2.108 1.00 63.06 254 SER A CA 1
ATOM 1874 C C . SER A 1 254 ? 20.154 -37.688 -1.073 1.00 63.06 254 SER A C 1
ATOM 1876 O O . SER A 1 254 ? 20.709 -38.483 -0.309 1.00 63.06 254 SER A O 1
ATOM 1878 N N . ILE A 1 255 ? 18.823 -37.573 -1.113 1.00 64.44 255 ILE A N 1
ATOM 1879 C CA . ILE A 1 255 ? 17.912 -38.356 -0.257 1.00 64.44 255 ILE A CA 1
ATOM 1880 C C . ILE A 1 255 ? 17.863 -39.834 -0.695 1.00 64.44 255 ILE A C 1
ATOM 1882 O O . ILE A 1 255 ? 17.871 -40.742 0.145 1.00 64.44 255 ILE A O 1
ATOM 1886 N N . ILE A 1 256 ? 17.903 -40.111 -2.004 1.00 68.06 256 ILE A N 1
ATOM 1887 C CA . ILE A 1 256 ? 17.966 -41.487 -2.536 1.00 68.06 256 ILE A CA 1
ATOM 1888 C C . ILE A 1 256 ? 19.313 -42.156 -2.194 1.00 68.06 256 ILE A C 1
ATOM 1890 O O . ILE A 1 256 ? 19.364 -43.345 -1.878 1.00 68.06 256 ILE A O 1
ATOM 1894 N N . GLY A 1 257 ? 20.414 -41.397 -2.188 1.00 63.22 257 GLY A N 1
ATOM 1895 C CA . GLY A 1 257 ? 21.731 -41.897 -1.780 1.00 63.22 257 GLY A CA 1
ATOM 1896 C C . GLY A 1 257 ? 21.823 -42.273 -0.294 1.00 63.22 257 GLY A C 1
ATOM 1897 O O . GLY A 1 257 ? 22.505 -43.239 0.055 1.00 63.22 257 GLY A O 1
ATOM 1898 N N . LEU A 1 258 ? 21.109 -41.554 0.579 1.00 59.66 258 LEU A N 1
ATOM 1899 C CA . LEU A 1 258 ? 21.087 -41.797 2.028 1.00 59.66 258 LEU A CA 1
ATOM 1900 C C . LEU A 1 258 ? 20.165 -42.957 2.436 1.00 59.66 258 LEU A C 1
ATOM 1902 O O . LEU A 1 258 ? 20.458 -43.663 3.400 1.00 59.66 258 LEU A O 1
ATOM 1906 N N . THR A 1 259 ? 19.091 -43.210 1.687 1.00 63.47 259 THR A N 1
ATOM 1907 C CA . THR A 1 259 ? 18.155 -44.320 1.958 1.00 63.47 259 THR A CA 1
ATOM 1908 C C . THR A 1 259 ? 18.684 -45.689 1.525 1.00 63.47 259 THR A C 1
ATOM 1910 O O . THR A 1 259 ? 18.212 -46.707 2.021 1.00 63.47 259 THR A O 1
ATOM 1913 N N . ARG A 1 260 ? 19.716 -45.742 0.672 1.00 57.38 260 ARG A N 1
ATOM 1914 C CA . ARG A 1 260 ? 20.349 -46.993 0.208 1.00 57.38 260 ARG A CA 1
ATOM 1915 C C . ARG A 1 260 ? 21.451 -47.550 1.123 1.00 57.38 260 ARG A C 1
ATOM 1917 O O . ARG A 1 260 ? 22.044 -48.571 0.785 1.00 57.38 260 ARG A O 1
ATOM 1924 N N . ARG A 1 261 ? 21.760 -46.884 2.243 1.00 56.09 261 ARG A N 1
ATOM 1925 C CA . ARG A 1 261 ? 22.802 -47.292 3.213 1.00 56.09 261 ARG A CA 1
ATOM 1926 C C . ARG A 1 261 ? 22.255 -47.826 4.548 1.00 56.09 261 ARG A C 1
ATOM 1928 O O . ARG A 1 261 ? 23.008 -47.877 5.519 1.00 56.09 261 ARG A O 1
ATOM 1935 N N . ARG A 1 262 ? 20.981 -48.217 4.613 1.00 50.84 262 ARG A N 1
ATOM 1936 C CA . ARG A 1 262 ? 20.414 -48.963 5.747 1.00 50.84 262 ARG A CA 1
ATOM 1937 C C . ARG A 1 262 ? 20.071 -50.382 5.336 1.00 50.84 262 ARG A C 1
ATOM 1939 O O . ARG A 1 262 ? 19.531 -50.534 4.221 1.00 50.84 262 ARG A O 1
#

Foldseek 3Di:
DDDDDDDDDDDDDDDPPPPDPPPPDPQFFAKAKEKAKEKDFQQQAAELQSHGAADDQPDPDQDLRHKWKFKWAFAPPDDDALVCLQCDLVRTFGQETQNDHPVCCPVQVDPDPPRMHMGIIMWMLGPQQHTPYPPGDDDHFDFFGAMWIKMWSDSGFAPSTWIKIWFQCDDPDGRGRHGSSDVVGDYYHYGYLLNIAEIQFWWAQFPPRPRNYDTYHHDAHGDPPYDRRHGTYIHRRHPDPDPPVVVVVVVVVVVVVVVVPD

Sequence (262 aa):
MKRLVLSRAIDRRCLPLLALPLLAAPASGATVEIDWGTSFVLERVIQSDGSAITPYDGDDTWGANEFKIELGAFAVGFTPTVANLEDWVANWQVFDAITVPDADIADGFSSGAGETASFAGNATLLDGQTSDSEDYVAGTFPAGTQSYVFIRNRDTVGTGAEWILYTNESGAEPWTFPDTTAVPAPTPRSWDLVDADTAVVGAINGPDSLGGGTNSVGGGTYDTSGPTDYIIRTHNVASLPEPSPALSLLFGLSIIGLTRRR

Secondary structure (DSSP, 8-state):
---------------------------PPP-EEEE--EEEEGGGEE-TTSPBPEE--S-SS--TTEEEEEEEEEPTT----GGGGGGHHHHEEEEEE----HHHHHHTS---TTPEEEE--EEEEETTTEE--TT--S----TTPBPEEEEES-SS-STT-EEEEEE--SSSS-SB---TT-SSPPPPEE--GGG--EEEESEES-TT-SS-SPPEE-BSB--TTS-S--SEE-EE--------HHHHHHHHHHHHHHHTT-

pLDDT: mean 78.07, std 16.61, range [40.28, 97.81]